Protein AF-A0A9P7ZC34-F1 (afdb_monomer_lite)

Secondary structure (DSSP, 8-state):
----PPPPPPPPP-----------------------PPPPPPPPPP-PPPPPTHHHHHHHHHHHHHT--GGGBSSTTTTTTS--B-S--TTS-S--HHHHHHHHHTTB-S---STTS--EEEGGGB-TTS-BEEE-SSSSTT-EEEHHHHHHHHH-GGGTTGGGTT-EEEETTS--S-EEETTEEEEE--GGGEEEE-HHHHHHHHT---SBGGG--SSSPP-EE-TT--EESBTT---TT-----SSTTS-GGGGTTTTTTSS----

Sequence (268 aa):
MPSLKRPALTLLDPNALNTTEPSTSTRPLKRQKIDHTPDPEPALPPTRPEPEPTNFIDSHFIAWVDALPESMVGPLGGDGTQLKMPMTSEDGRSLTWKKLAERLTGKIINLPRTDNDCWFIAAGLGDTSGYATVKIAAAGNRNKWTVHRIMYFLMHPEEIDEARGAKHCSHRCNRGRADTLKGIDVCCINPHHLRLCDGAENQDHKGCKRSQAAWCPHEPKCIFTNDEGFWLPCRNTTSRSTLCVCEMDCLGDRASEDAADVASGEEE

Organism: NCBI:txid2614577

InterPro domains:
  IPR044925 His-Me finger superfamily [SSF54060] (116-224)

pLDDT: mean 73.6, std 16.8, range [40.69, 94.88]

Structure (mmCIF, N/CA/C/O backbone):
data_AF-A0A9P7ZC34-F1
#
_entry.id   AF-A0A9P7ZC34-F1
#
loop_
_atom_site.group_PDB
_atom_site.id
_atom_site.type_symbol
_atom_site.label_atom_id
_atom_site.label_alt_id
_atom_site.label_comp_id
_atom_site.label_asym_id
_atom_site.label_entity_id
_atom_site.label_seq_id
_atom_site.pdbx_PDB_ins_code
_atom_site.Cartn_x
_atom_site.Cartn_y
_atom_site.Cartn_z
_atom_site.occupancy
_atom_site.B_iso_or_equiv
_atom_site.auth_seq_id
_atom_site.auth_comp_id
_atom_site.auth_asym_id
_atom_site.auth_atom_id
_atom_site.pdbx_PDB_model_num
ATOM 1 N N . MET A 1 1 ? 14.350 41.528 -40.805 1.00 42.06 1 MET A N 1
ATOM 2 C CA . MET A 1 1 ? 14.785 40.728 -39.639 1.00 42.06 1 MET A CA 1
ATOM 3 C C . MET A 1 1 ? 16.021 39.934 -40.043 1.00 42.06 1 MET A C 1
ATOM 5 O O . MET A 1 1 ? 16.004 39.383 -41.138 1.00 42.06 1 MET A O 1
ATOM 9 N N . PRO A 1 2 ? 17.117 39.987 -39.269 1.00 44.16 2 PRO A N 1
ATOM 10 C CA . PRO A 1 2 ? 18.437 39.560 -39.727 1.00 44.16 2 PRO A CA 1
ATOM 11 C C . PRO A 1 2 ? 18.633 38.038 -39.662 1.00 44.16 2 PRO A C 1
ATOM 13 O O . PRO A 1 2 ? 18.246 37.379 -38.702 1.00 44.16 2 PRO A O 1
ATOM 16 N N . SER A 1 3 ? 19.269 37.515 -40.711 1.00 41.00 3 SER A N 1
ATOM 17 C CA . SER A 1 3 ? 19.662 36.119 -40.906 1.00 41.00 3 SER A CA 1
ATOM 18 C C . SER A 1 3 ? 20.910 35.790 -40.080 1.00 41.00 3 SER A C 1
ATOM 20 O O . SER A 1 3 ? 21.988 36.322 -40.349 1.00 41.00 3 SER A O 1
ATOM 22 N N . LEU A 1 4 ? 20.785 34.892 -39.102 1.00 48.97 4 LEU A N 1
ATOM 23 C CA . LEU A 1 4 ? 21.910 34.388 -38.311 1.00 48.97 4 LEU A CA 1
ATOM 24 C C . LEU A 1 4 ? 22.639 33.269 -39.073 1.00 48.97 4 LEU A C 1
ATOM 26 O O . LEU A 1 4 ? 22.084 32.202 -39.329 1.00 48.97 4 LEU A O 1
ATOM 30 N N . LYS A 1 5 ? 23.898 33.533 -39.443 1.00 46.25 5 LYS A N 1
ATOM 31 C CA . LYS A 1 5 ? 24.843 32.554 -40.002 1.00 46.25 5 LYS A CA 1
ATOM 32 C C . LYS A 1 5 ? 25.345 31.620 -38.891 1.00 46.25 5 LYS A C 1
ATOM 34 O O . LYS A 1 5 ? 25.798 32.096 -37.854 1.00 46.25 5 LYS A O 1
ATOM 39 N N . ARG A 1 6 ? 25.301 30.303 -39.127 1.00 50.00 6 ARG A N 1
ATOM 40 C CA . ARG A 1 6 ? 25.963 29.282 -38.291 1.00 50.00 6 ARG A CA 1
ATOM 41 C C . ARG A 1 6 ? 27.486 29.304 -38.519 1.00 50.00 6 ARG A C 1
ATOM 43 O O . ARG A 1 6 ? 27.894 29.441 -39.673 1.00 50.00 6 ARG A O 1
ATOM 50 N N . PRO A 1 7 ? 28.321 29.132 -37.479 1.00 53.38 7 PRO A N 1
ATOM 51 C CA . PRO A 1 7 ? 29.755 28.930 -37.649 1.00 53.38 7 PRO A CA 1
ATOM 52 C C . PRO A 1 7 ? 30.087 27.470 -38.000 1.00 53.38 7 PRO A C 1
ATOM 54 O O . PRO A 1 7 ? 29.420 26.535 -37.553 1.00 53.38 7 PRO A O 1
ATOM 57 N N . ALA A 1 8 ? 31.116 27.308 -38.831 1.00 43.44 8 ALA A N 1
ATOM 58 C CA . ALA A 1 8 ? 31.657 26.039 -39.303 1.00 43.44 8 ALA A CA 1
ATOM 59 C C . ALA A 1 8 ? 32.480 25.336 -38.209 1.00 43.44 8 ALA A C 1
ATOM 61 O O . ALA A 1 8 ? 33.287 25.973 -37.535 1.00 43.44 8 ALA A O 1
ATOM 62 N N . LEU A 1 9 ? 32.284 24.023 -38.063 1.00 47.41 9 LEU A N 1
ATOM 63 C CA . LEU A 1 9 ? 33.116 23.145 -37.241 1.00 47.41 9 LEU A CA 1
ATOM 64 C C . LEU A 1 9 ? 34.329 22.680 -38.055 1.00 47.41 9 LEU A C 1
ATOM 66 O O . LEU A 1 9 ? 34.186 22.127 -39.144 1.00 47.41 9 LEU A O 1
ATOM 70 N N . THR A 1 10 ? 35.517 22.924 -37.513 1.00 46.88 10 THR A N 1
ATOM 71 C CA . THR A 1 10 ? 36.814 22.477 -38.022 1.00 46.88 10 THR A CA 1
ATOM 72 C C . THR A 1 10 ? 37.019 20.986 -37.736 1.00 46.88 10 THR A C 1
ATOM 74 O O . THR A 1 10 ? 36.912 20.542 -36.595 1.00 46.88 10 THR A O 1
ATOM 77 N N . LEU A 1 11 ? 37.325 20.228 -38.791 1.00 40.69 11 LEU A N 1
ATOM 78 C CA . LEU A 1 11 ? 37.805 18.844 -38.753 1.00 40.69 11 LEU A CA 1
ATOM 79 C C . LEU A 1 11 ? 39.190 18.780 -38.091 1.00 40.69 11 LEU A C 1
ATOM 81 O O . LEU A 1 11 ? 40.088 19.526 -38.480 1.00 40.69 11 LEU A O 1
ATOM 85 N N . LEU A 1 12 ? 39.359 17.883 -37.117 1.00 47.81 12 LEU A N 1
ATOM 86 C CA . LEU A 1 12 ? 40.667 17.499 -36.583 1.00 47.81 12 LEU A CA 1
ATOM 87 C C . LEU A 1 12 ? 41.244 16.333 -37.397 1.00 47.81 12 LEU A C 1
ATOM 89 O O . LEU A 1 12 ? 40.538 15.395 -37.762 1.00 47.81 12 LEU A O 1
ATOM 93 N N . ASP A 1 13 ? 42.534 16.462 -37.682 1.00 48.84 13 ASP A N 1
ATOM 94 C CA . ASP A 1 13 ? 43.366 15.669 -38.588 1.00 48.84 13 ASP A CA 1
ATOM 95 C C . ASP A 1 13 ? 43.827 14.343 -37.930 1.00 48.84 13 ASP A C 1
ATOM 97 O O . ASP A 1 13 ? 44.353 14.385 -36.814 1.00 48.84 13 ASP A O 1
ATOM 101 N N . PRO A 1 14 ? 43.652 13.163 -38.561 1.00 49.31 14 PRO A N 1
ATOM 102 C CA . PRO A 1 14 ? 44.006 11.866 -37.977 1.00 49.31 14 PRO A CA 1
ATOM 103 C C . PRO A 1 14 ? 45.406 11.349 -38.368 1.00 49.31 14 PRO A C 1
ATOM 105 O O . PRO A 1 14 ? 45.610 10.138 -38.429 1.00 49.31 14 PRO A O 1
ATOM 108 N N . ASN A 1 15 ? 46.389 12.219 -38.618 1.00 52.50 15 ASN A N 1
ATOM 109 C CA . ASN A 1 15 ? 47.757 11.798 -38.947 1.00 52.50 15 ASN A CA 1
ATOM 110 C C . ASN A 1 15 ? 48.807 12.374 -37.988 1.00 52.50 15 ASN A C 1
ATOM 112 O O . ASN A 1 15 ? 49.394 13.425 -38.228 1.00 52.50 15 ASN A O 1
ATOM 116 N N . ALA A 1 16 ? 49.118 11.613 -36.937 1.00 47.09 16 ALA A N 1
ATOM 117 C CA . ALA A 1 16 ? 50.372 11.741 -36.198 1.00 47.09 16 ALA A CA 1
ATOM 118 C C . ALA A 1 16 ? 50.992 10.349 -35.995 1.00 47.09 16 ALA A C 1
ATOM 120 O O . ALA A 1 16 ? 50.903 9.742 -34.931 1.00 47.09 16 ALA A O 1
ATOM 121 N N . LEU A 1 17 ? 51.598 9.835 -37.068 1.00 50.59 17 LEU A N 1
ATOM 122 C CA . LEU A 1 17 ? 52.601 8.772 -37.027 1.00 50.59 17 LEU A CA 1
ATOM 123 C C . LEU A 1 17 ? 53.958 9.375 -36.640 1.00 50.59 17 LEU A C 1
ATOM 125 O O . LEU A 1 17 ? 54.365 10.368 -37.237 1.00 50.59 17 LEU A O 1
ATOM 129 N N . ASN A 1 18 ? 54.675 8.738 -35.711 1.00 45.12 18 ASN A N 1
ATOM 130 C CA . ASN A 1 18 ? 56.145 8.696 -35.680 1.00 45.12 18 ASN A CA 1
ATOM 131 C C . ASN A 1 18 ? 56.593 7.602 -34.691 1.00 45.12 18 ASN A C 1
ATOM 133 O O . ASN A 1 18 ? 56.241 7.633 -33.517 1.00 45.12 18 ASN A O 1
ATOM 137 N N . THR A 1 19 ? 57.083 6.468 -35.199 1.00 42.59 19 THR A N 1
ATOM 138 C CA . THR A 1 19 ? 58.498 6.086 -35.436 1.00 42.59 19 THR A CA 1
ATOM 139 C C . THR A 1 19 ? 59.101 5.271 -34.292 1.00 42.59 19 THR A C 1
ATOM 141 O O . THR A 1 19 ? 59.313 5.745 -33.182 1.00 42.59 19 THR A O 1
ATOM 144 N N . THR A 1 20 ? 59.376 4.017 -34.638 1.00 47.97 20 THR A N 1
ATOM 145 C CA . THR A 1 20 ? 60.167 2.981 -33.965 1.00 47.97 20 THR A CA 1
ATOM 146 C C . THR A 1 20 ? 61.632 3.356 -33.753 1.00 47.97 20 THR A C 1
ATOM 148 O O . THR A 1 20 ? 62.248 3.850 -34.689 1.00 47.97 20 THR A O 1
ATOM 151 N N . GLU A 1 21 ? 62.221 2.904 -32.639 1.00 53.88 21 GLU A N 1
ATOM 152 C CA . GLU A 1 21 ? 63.582 2.338 -32.612 1.00 53.88 21 GLU A CA 1
ATOM 153 C C . GLU A 1 21 ? 63.668 1.165 -31.609 1.00 53.88 21 GLU A C 1
ATOM 155 O O . GLU A 1 21 ? 63.070 1.243 -30.532 1.00 53.88 21 GLU A O 1
ATOM 160 N N . PRO A 1 22 ? 64.397 0.073 -31.922 1.00 56.59 22 PRO A N 1
ATOM 161 C CA . PRO A 1 22 ? 64.653 -1.021 -30.994 1.00 56.59 22 PRO A CA 1
ATOM 162 C C . PRO A 1 22 ? 66.033 -0.866 -30.338 1.00 56.59 22 PRO A C 1
ATOM 164 O O . PRO A 1 22 ? 67.041 -0.705 -31.021 1.00 56.59 22 PRO A O 1
ATOM 167 N N . SER A 1 23 ? 66.110 -0.991 -29.011 1.00 50.53 23 SER A N 1
ATOM 168 C CA . SER A 1 23 ? 67.392 -1.084 -28.302 1.00 50.53 23 SER A CA 1
ATOM 169 C C . SER A 1 23 ? 67.476 -2.392 -27.522 1.00 50.53 23 SER A C 1
ATOM 171 O O . SER A 1 23 ? 66.777 -2.619 -26.535 1.00 50.53 23 SER A O 1
ATOM 173 N N . THR A 1 24 ? 68.329 -3.285 -28.015 1.00 52.38 24 THR A N 1
ATOM 174 C CA . THR A 1 24 ? 68.729 -4.543 -27.387 1.00 52.38 24 THR A CA 1
ATOM 175 C C . THR A 1 24 ? 69.770 -4.288 -26.300 1.00 52.38 24 THR A C 1
ATOM 177 O O . THR A 1 24 ? 70.883 -3.860 -26.599 1.00 52.38 24 THR A O 1
ATOM 180 N N . SER A 1 25 ? 69.456 -4.628 -25.048 1.00 54.75 25 SER A N 1
ATOM 181 C CA . SER A 1 25 ? 70.464 -4.824 -24.000 1.00 54.75 25 SER A CA 1
ATOM 182 C C . SER A 1 25 ? 69.975 -5.848 -22.977 1.00 54.75 25 SER A C 1
ATOM 184 O O . SER A 1 25 ? 69.289 -5.534 -22.007 1.00 54.75 25 SER A O 1
ATOM 186 N N . THR A 1 26 ? 70.310 -7.115 -23.210 1.00 51.84 26 THR A N 1
ATOM 187 C CA . THR A 1 26 ? 70.119 -8.201 -22.246 1.00 51.84 26 THR A CA 1
ATOM 188 C C . THR A 1 26 ? 71.332 -8.284 -21.326 1.00 51.84 26 THR A C 1
ATOM 190 O O . THR A 1 26 ? 72.366 -8.846 -21.691 1.00 51.84 26 THR A O 1
ATOM 193 N N . ARG A 1 27 ? 71.198 -7.750 -20.109 1.00 56.34 27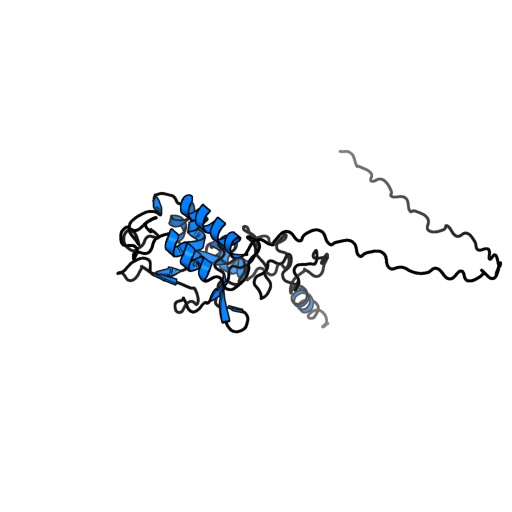 ARG A N 1
ATOM 194 C CA . ARG A 1 27 ? 72.116 -8.000 -18.988 1.00 56.34 27 ARG A CA 1
ATOM 195 C C . ARG A 1 27 ? 71.458 -9.019 -18.046 1.00 56.34 27 ARG A C 1
ATOM 197 O O . ARG A 1 27 ? 70.322 -8.785 -17.637 1.00 56.34 27 ARG A O 1
ATOM 204 N N . PRO A 1 28 ? 72.114 -10.131 -17.670 1.00 55.00 28 PRO A N 1
ATOM 205 C CA . PRO A 1 28 ? 71.513 -11.089 -16.752 1.00 55.00 28 PRO A CA 1
ATOM 206 C C . PRO A 1 28 ? 71.518 -10.513 -15.330 1.00 55.00 28 PRO A C 1
ATOM 208 O O . PRO A 1 28 ? 72.569 -10.343 -14.709 1.00 55.00 28 PRO A O 1
ATOM 211 N N . LEU A 1 29 ? 70.328 -10.187 -14.818 1.00 51.78 29 LEU A N 1
ATOM 212 C CA . LEU A 1 29 ? 70.117 -9.791 -13.428 1.00 51.78 29 LEU A CA 1
ATOM 213 C C . LEU A 1 29 ? 70.314 -11.011 -12.519 1.00 51.78 29 LEU A C 1
ATOM 215 O O . LEU A 1 29 ? 69.614 -12.018 -12.629 1.00 51.78 29 LEU A O 1
ATOM 219 N N . LYS A 1 30 ? 71.284 -10.909 -11.603 1.00 56.75 30 LYS A N 1
ATOM 220 C CA . LYS A 1 30 ? 71.455 -11.838 -10.481 1.00 56.75 30 LYS A CA 1
ATOM 221 C C . LYS A 1 30 ? 70.144 -11.908 -9.697 1.00 56.75 30 LYS A C 1
ATOM 223 O O . LYS A 1 30 ? 69.686 -10.907 -9.156 1.00 56.75 30 LYS A O 1
ATOM 228 N N . ARG A 1 31 ? 69.575 -13.109 -9.621 1.00 52.34 31 ARG A N 1
ATOM 229 C CA . ARG A 1 31 ? 68.370 -13.435 -8.856 1.00 52.34 31 ARG A CA 1
ATOM 230 C C . ARG A 1 31 ? 68.668 -13.257 -7.360 1.00 52.34 31 ARG A C 1
ATOM 232 O O . ARG A 1 31 ? 69.233 -14.151 -6.734 1.00 52.34 31 ARG A O 1
ATOM 239 N N . GLN A 1 32 ? 68.346 -12.094 -6.796 1.00 57.56 32 GLN A N 1
ATOM 240 C CA . GLN A 1 32 ? 68.255 -11.934 -5.345 1.00 57.56 32 GLN A CA 1
ATOM 241 C C . GLN A 1 32 ? 67.025 -12.714 -4.870 1.00 57.56 32 GLN A C 1
ATOM 243 O O . GLN A 1 32 ? 65.918 -12.490 -5.356 1.00 57.56 32 GLN A O 1
ATOM 248 N N . LYS A 1 33 ? 67.228 -13.668 -3.955 1.00 58.50 33 LYS A N 1
ATOM 249 C CA . LYS A 1 33 ? 66.135 -14.251 -3.172 1.00 58.50 33 LYS A CA 1
ATOM 250 C C . LYS A 1 33 ? 65.610 -13.145 -2.261 1.00 58.50 33 LYS A C 1
ATOM 252 O O . LYS A 1 33 ? 66.294 -12.761 -1.319 1.00 58.50 33 LYS A O 1
ATOM 257 N N . ILE A 1 34 ? 64.445 -12.611 -2.598 1.00 54.41 34 ILE A N 1
ATOM 258 C CA . ILE A 1 34 ? 63.653 -11.783 -1.697 1.00 54.41 34 ILE A CA 1
ATOM 259 C C . ILE A 1 34 ? 62.835 -12.775 -0.873 1.00 54.41 34 ILE A C 1
ATOM 261 O O . ILE A 1 34 ? 62.022 -13.511 -1.435 1.00 54.41 34 ILE A O 1
ATOM 265 N N . ASP A 1 35 ? 63.100 -12.848 0.429 1.00 62.59 35 ASP A N 1
ATOM 266 C CA . ASP A 1 35 ? 62.200 -13.519 1.363 1.00 62.59 35 ASP A CA 1
ATOM 267 C C . ASP A 1 35 ? 60.904 -12.702 1.413 1.00 62.59 35 ASP A C 1
ATOM 269 O O . ASP A 1 35 ? 60.862 -11.596 1.951 1.00 62.59 35 ASP A O 1
ATOM 273 N N . HIS A 1 36 ? 59.854 -13.224 0.777 1.00 56.84 36 HIS A N 1
ATOM 274 C CA . HIS A 1 36 ? 58.501 -12.700 0.910 1.00 56.84 36 HIS A CA 1
ATOM 275 C C . HIS A 1 36 ? 57.932 -13.152 2.251 1.00 56.84 36 HIS A C 1
ATOM 277 O O . HIS A 1 36 ? 57.269 -14.184 2.347 1.00 56.84 36 HIS A O 1
ATOM 283 N N . THR A 1 37 ? 58.181 -12.367 3.292 1.00 66.81 37 THR A N 1
ATOM 284 C CA . THR A 1 37 ? 57.296 -12.360 4.455 1.00 66.81 37 THR A CA 1
ATOM 285 C C . THR A 1 37 ? 55.976 -11.731 3.993 1.00 66.81 37 THR A C 1
ATOM 287 O O . THR A 1 37 ? 56.014 -10.599 3.508 1.00 66.81 37 THR A O 1
ATOM 290 N N . PRO A 1 38 ? 54.829 -12.434 4.046 1.00 69.44 38 PRO A N 1
ATOM 291 C CA . PRO A 1 38 ? 53.549 -11.825 3.705 1.00 69.44 38 PRO A CA 1
ATOM 292 C C . PRO A 1 38 ? 53.275 -10.678 4.677 1.00 69.44 38 PRO A C 1
ATOM 294 O O . PRO A 1 38 ? 53.363 -10.863 5.894 1.00 69.44 38 PRO A O 1
ATOM 297 N N . ASP A 1 39 ? 52.985 -9.496 4.132 1.00 66.94 39 ASP A N 1
ATOM 298 C CA . ASP A 1 39 ? 52.527 -8.363 4.931 1.00 66.94 39 ASP A CA 1
ATOM 299 C C . ASP A 1 39 ? 51.281 -8.781 5.728 1.00 66.94 39 ASP A C 1
ATOM 301 O O . ASP A 1 39 ? 50.431 -9.508 5.196 1.00 66.94 39 ASP A O 1
ATOM 305 N N . PRO A 1 40 ? 51.155 -8.357 6.999 1.00 71.75 40 PRO A N 1
ATOM 306 C CA . PRO A 1 40 ? 49.955 -8.618 7.773 1.00 71.75 40 PRO A CA 1
ATOM 307 C C . PRO A 1 40 ? 48.753 -8.023 7.039 1.00 71.75 40 PRO A C 1
ATOM 309 O O . PRO A 1 40 ? 48.733 -6.839 6.699 1.00 71.75 40 PRO A O 1
ATOM 312 N N . GLU A 1 41 ? 47.769 -8.881 6.780 1.00 70.88 41 GLU A N 1
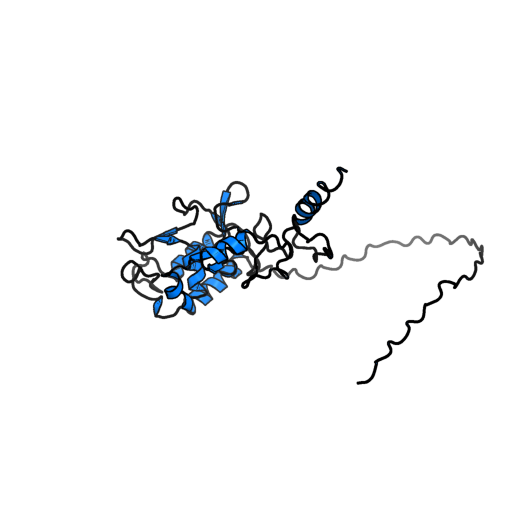ATOM 313 C CA . GLU A 1 41 ? 46.532 -8.537 6.090 1.00 70.88 41 GLU A CA 1
ATOM 314 C C . GLU A 1 41 ? 45.904 -7.302 6.767 1.00 70.88 41 GLU A C 1
ATOM 316 O O . GLU A 1 41 ? 45.739 -7.301 7.995 1.00 70.88 41 GLU A O 1
ATOM 321 N N . PRO A 1 42 ? 45.608 -6.216 6.025 1.00 68.75 42 PRO A N 1
ATOM 322 C CA . PRO A 1 42 ? 45.047 -5.016 6.623 1.00 68.75 42 PRO A CA 1
ATOM 323 C C . PRO A 1 42 ? 43.714 -5.376 7.274 1.00 68.75 42 PRO A C 1
ATOM 325 O O . PRO A 1 42 ? 42.808 -5.883 6.612 1.00 68.75 42 PRO A O 1
ATOM 328 N N . ALA A 1 43 ? 43.609 -5.127 8.582 1.00 67.44 43 ALA A N 1
ATOM 329 C CA . ALA A 1 43 ? 42.391 -5.380 9.332 1.00 67.44 43 ALA A CA 1
ATOM 330 C C . ALA A 1 43 ? 41.222 -4.676 8.633 1.00 67.44 43 ALA A C 1
ATOM 332 O O . ALA A 1 43 ? 41.231 -3.451 8.477 1.00 67.44 43 ALA A O 1
ATOM 333 N N . LEU A 1 44 ? 40.238 -5.462 8.188 1.00 61.69 44 LEU A N 1
ATOM 334 C CA . LEU A 1 44 ? 39.021 -4.921 7.601 1.00 61.69 44 LEU A CA 1
ATOM 335 C C . LEU A 1 44 ? 38.410 -3.930 8.604 1.00 61.69 44 LEU A C 1
ATOM 337 O O . LEU A 1 44 ? 38.330 -4.251 9.797 1.00 61.69 44 LEU A O 1
ATOM 341 N N . PRO A 1 45 ? 38.007 -2.725 8.162 1.00 64.56 45 PRO A N 1
ATOM 342 C CA . PRO A 1 45 ? 37.338 -1.787 9.045 1.00 64.56 45 PRO A CA 1
ATOM 343 C C . PRO A 1 45 ? 36.112 -2.479 9.653 1.00 64.56 45 PRO A C 1
ATOM 345 O O . PRO A 1 45 ? 35.450 -3.252 8.954 1.00 64.56 45 PRO A O 1
ATOM 348 N N . PRO A 1 46 ? 35.805 -2.233 10.938 1.00 57.50 46 PRO A N 1
ATOM 349 C CA . PRO A 1 46 ? 34.687 -2.882 11.602 1.00 57.50 46 PRO A CA 1
ATOM 350 C C . PRO A 1 46 ? 33.414 -2.645 10.790 1.00 57.50 46 PRO A C 1
ATOM 352 O O . PRO A 1 46 ? 32.992 -1.503 10.592 1.00 57.50 46 PRO A O 1
ATOM 355 N N . THR A 1 47 ? 32.824 -3.732 10.293 1.00 60.19 47 THR A N 1
ATOM 356 C CA . THR A 1 47 ? 31.559 -3.700 9.569 1.00 60.19 47 THR A CA 1
ATOM 357 C C . THR A 1 47 ? 30.522 -3.107 10.512 1.00 60.19 47 THR A C 1
ATOM 359 O O . THR A 1 47 ? 30.207 -3.696 11.548 1.00 60.19 47 THR A O 1
ATOM 362 N N . ARG A 1 48 ? 30.030 -1.902 10.201 1.00 57.31 48 ARG A N 1
ATOM 363 C CA . ARG A 1 48 ? 28.927 -1.295 10.950 1.00 57.31 48 ARG A CA 1
ATOM 364 C C . ARG A 1 48 ? 27.774 -2.307 10.919 1.00 57.31 48 ARG A C 1
ATOM 366 O O . ARG A 1 48 ? 27.453 -2.755 9.818 1.00 57.31 48 ARG A O 1
ATOM 373 N N . PRO A 1 49 ? 27.195 -2.705 12.067 1.00 56.47 49 PRO A N 1
ATOM 374 C CA . PRO A 1 49 ? 26.092 -3.654 12.059 1.00 56.47 49 PRO A CA 1
ATOM 375 C C . PRO A 1 49 ? 24.994 -3.087 11.159 1.00 56.47 49 PRO A C 1
ATOM 377 O O . PRO A 1 49 ? 24.565 -1.945 11.356 1.00 56.47 49 PRO A O 1
ATOM 380 N N . GLU A 1 50 ? 24.620 -3.838 10.119 1.00 53.06 50 GLU A N 1
ATOM 381 C CA . GLU A 1 50 ? 23.465 -3.479 9.303 1.00 53.06 50 GLU A CA 1
ATOM 382 C C . GLU A 1 50 ? 22.258 -3.382 10.248 1.00 53.06 50 GLU A C 1
ATOM 384 O O . GLU A 1 50 ? 22.098 -4.250 11.112 1.00 53.06 50 GLU A O 1
ATOM 389 N N . PRO A 1 51 ? 21.447 -2.313 10.169 1.00 52.03 51 PRO A N 1
ATOM 390 C CA . PRO A 1 51 ? 20.266 -2.206 11.009 1.00 52.03 51 PRO A CA 1
ATOM 391 C C . PRO A 1 51 ? 19.377 -3.431 10.772 1.00 52.03 51 PRO A C 1
ATOM 393 O O . PRO A 1 51 ? 19.057 -3.745 9.626 1.00 52.03 51 PRO A O 1
ATOM 396 N N . GLU A 1 52 ? 18.994 -4.113 11.856 1.00 56.81 52 GLU A N 1
ATOM 397 C CA . GLU A 1 52 ? 18.000 -5.191 11.830 1.00 56.81 52 GLU A CA 1
ATOM 398 C C . GLU A 1 52 ? 16.777 -4.713 11.010 1.00 56.81 52 GLU A C 1
ATOM 400 O O . GLU A 1 52 ? 16.180 -3.689 11.367 1.00 56.81 52 GLU A O 1
ATOM 405 N N . PRO A 1 53 ? 16.417 -5.385 9.897 1.00 55.53 53 PRO A N 1
ATOM 406 C CA . PRO A 1 53 ? 15.448 -4.880 8.914 1.00 55.53 53 PRO A CA 1
ATOM 407 C C . PRO A 1 53 ? 14.054 -4.571 9.477 1.00 55.53 53 PRO A C 1
ATOM 409 O O . PRO A 1 53 ? 13.316 -3.770 8.906 1.00 55.53 53 PRO A O 1
ATOM 412 N N . THR A 1 54 ? 13.691 -5.175 10.608 1.00 58.47 54 THR A N 1
ATOM 413 C CA . THR A 1 54 ? 12.429 -4.931 11.318 1.00 58.47 54 THR A CA 1
ATOM 414 C C . THR A 1 54 ? 12.304 -3.495 11.828 1.00 58.47 54 THR A C 1
ATOM 416 O O . THR A 1 54 ? 11.229 -2.908 11.718 1.00 58.47 54 THR A O 1
ATOM 419 N N . ASN A 1 55 ? 13.405 -2.860 12.249 1.00 67.81 55 ASN A N 1
ATOM 420 C CA . ASN A 1 55 ? 13.370 -1.479 12.745 1.00 67.81 55 ASN A CA 1
ATOM 421 C C . ASN A 1 55 ? 12.974 -0.460 11.668 1.00 67.81 55 ASN A C 1
ATOM 423 O O . ASN A 1 55 ? 12.426 0.591 11.999 1.00 67.81 55 ASN A O 1
ATOM 427 N N . PHE A 1 56 ? 13.255 -0.743 10.391 1.00 81.38 56 PHE A N 1
ATOM 428 C CA . PHE A 1 56 ? 12.956 0.195 9.312 1.00 81.38 56 PHE A CA 1
ATOM 429 C C . PHE A 1 56 ? 11.443 0.404 9.200 1.00 81.38 56 PHE A C 1
ATOM 431 O O . PHE A 1 56 ? 10.951 1.508 9.413 1.00 81.38 56 PHE A O 1
ATOM 438 N N . ILE A 1 57 ? 10.695 -0.673 8.966 1.00 84.50 57 ILE A N 1
ATOM 439 C CA . ILE A 1 57 ? 9.248 -0.605 8.736 1.00 84.50 57 ILE A CA 1
ATOM 440 C C . ILE A 1 57 ? 8.503 -0.165 10.000 1.00 84.50 57 ILE A C 1
ATOM 442 O O . ILE A 1 57 ? 7.594 0.663 9.918 1.00 84.50 57 ILE A O 1
ATOM 446 N N . ASP A 1 58 ? 8.910 -0.673 11.168 1.00 84.38 58 ASP A N 1
ATOM 447 C CA . ASP A 1 58 ? 8.291 -0.312 12.445 1.00 84.38 58 ASP A CA 1
ATOM 448 C C . ASP A 1 58 ? 8.364 1.204 12.692 1.00 84.38 58 ASP A C 1
ATOM 450 O O . ASP A 1 58 ? 7.383 1.805 13.134 1.00 84.38 58 ASP A O 1
ATOM 454 N N . SER A 1 59 ? 9.483 1.849 12.334 1.00 83.31 59 SER A N 1
ATOM 455 C CA . SER A 1 59 ? 9.653 3.296 12.508 1.00 83.31 59 SER A CA 1
ATOM 456 C C . SER A 1 59 ? 8.689 4.125 11.649 1.00 83.31 59 SER A C 1
ATOM 458 O O . SER A 1 59 ? 8.100 5.081 12.156 1.00 83.31 59 SER A O 1
ATOM 460 N N . HIS A 1 60 ? 8.449 3.722 10.395 1.00 87.69 60 HIS A N 1
ATOM 461 C CA . HIS A 1 60 ? 7.462 4.367 9.522 1.00 87.69 60 HIS A CA 1
ATOM 462 C C . HIS A 1 60 ? 6.048 4.218 10.080 1.00 87.69 60 HIS A C 1
ATOM 464 O O . HIS A 1 60 ? 5.315 5.200 10.189 1.00 87.69 60 HIS A O 1
ATOM 470 N N . PHE A 1 61 ? 5.671 3.001 10.479 1.00 87.00 61 PHE A N 1
ATOM 471 C CA . PHE A 1 61 ? 4.338 2.746 11.017 1.00 87.00 61 PHE A CA 1
ATOM 472 C C . PHE A 1 61 ? 4.059 3.540 12.287 1.00 87.00 61 PHE A C 1
ATOM 474 O O . PHE A 1 61 ? 2.979 4.113 12.411 1.00 87.00 61 PHE A O 1
ATOM 481 N N . ILE A 1 62 ? 5.011 3.568 13.223 1.00 86.12 62 ILE A N 1
ATOM 482 C CA . ILE A 1 62 ? 4.865 4.329 14.467 1.00 86.12 62 ILE A CA 1
ATOM 483 C C . ILE A 1 62 ? 4.702 5.814 14.144 1.00 86.12 62 ILE A C 1
ATOM 485 O O . ILE A 1 62 ? 3.756 6.428 14.627 1.00 86.12 62 ILE A O 1
ATOM 489 N N . ALA A 1 63 ? 5.546 6.366 13.266 1.00 89.62 63 ALA A N 1
ATOM 490 C CA . ALA A 1 63 ? 5.458 7.768 12.871 1.00 89.62 63 ALA A CA 1
ATOM 491 C C . ALA A 1 63 ? 4.101 8.118 12.236 1.00 89.62 63 ALA A C 1
ATOM 493 O O . ALA A 1 63 ? 3.522 9.151 12.566 1.00 89.62 63 ALA A O 1
ATOM 494 N N . TRP A 1 64 ? 3.564 7.258 11.366 1.00 92.19 64 TRP A N 1
ATOM 495 C CA . TRP A 1 64 ? 2.239 7.467 10.775 1.00 92.19 64 TRP A CA 1
ATOM 496 C C . TRP A 1 64 ? 1.120 7.380 11.805 1.00 92.19 64 TRP A C 1
ATOM 498 O O . TRP A 1 64 ? 0.236 8.228 11.806 1.00 92.19 64 TRP A O 1
ATOM 508 N N . VAL A 1 65 ? 1.166 6.389 12.700 1.00 90.50 65 VAL A N 1
ATOM 509 C CA . VAL A 1 65 ? 0.170 6.226 13.768 1.00 90.50 65 VAL A CA 1
ATOM 510 C C . VAL A 1 65 ? 0.172 7.429 14.711 1.00 90.50 65 VAL A C 1
ATOM 512 O O . VAL A 1 65 ? -0.900 7.932 15.042 1.00 90.50 65 VAL A O 1
ATOM 515 N N . ASP A 1 66 ? 1.346 7.922 15.100 1.00 89.12 66 ASP A N 1
ATOM 516 C CA . ASP A 1 66 ? 1.484 9.089 15.977 1.00 89.12 66 ASP A CA 1
ATOM 517 C C . ASP A 1 66 ? 1.030 10.394 15.298 1.00 89.12 66 ASP A C 1
ATOM 519 O O . ASP A 1 66 ? 0.590 11.322 15.977 1.00 89.12 66 ASP A O 1
ATOM 523 N N . ALA A 1 67 ? 1.096 10.461 13.964 1.00 91.31 67 ALA A N 1
ATOM 524 C CA . ALA A 1 67 ? 0.662 11.604 13.161 1.00 91.31 67 ALA A CA 1
ATOM 525 C C . ALA A 1 67 ? -0.810 11.532 12.703 1.00 91.31 67 ALA A C 1
ATOM 527 O O . ALA A 1 67 ? -1.257 12.405 11.954 1.00 91.31 67 ALA A O 1
ATOM 528 N N . LEU A 1 68 ? -1.574 10.514 13.118 1.00 92.62 68 LEU A N 1
ATOM 529 C CA . LEU A 1 68 ? -2.962 10.352 12.683 1.00 92.62 68 LEU A CA 1
ATOM 530 C C . LEU A 1 68 ? -3.854 11.516 13.144 1.00 92.62 68 LEU A C 1
ATOM 532 O O . LEU A 1 68 ? -3.825 11.893 14.318 1.00 92.62 68 LEU A O 1
ATOM 536 N N . PRO A 1 69 ? -4.726 12.046 12.266 1.00 92.25 69 PRO A N 1
ATOM 537 C CA . PRO A 1 69 ? -5.688 13.057 12.670 1.00 92.25 69 PRO A CA 1
ATOM 538 C C . PRO A 1 69 ? -6.768 12.462 13.577 1.00 92.25 69 PRO A C 1
ATOM 540 O O . PRO A 1 69 ? -7.128 11.284 13.480 1.00 92.25 69 PRO A O 1
ATOM 543 N N . GLU A 1 70 ? -7.383 13.319 14.395 1.00 90.56 70 GLU A N 1
ATOM 544 C CA . GLU A 1 70 ? -8.487 12.938 15.287 1.00 90.56 70 GLU A CA 1
ATOM 545 C C . GLU A 1 70 ? -9.658 12.276 14.538 1.00 90.56 70 GLU A C 1
ATOM 547 O O . GLU A 1 70 ? -10.357 11.431 15.091 1.00 90.56 70 GLU A O 1
ATOM 552 N N . SER A 1 71 ? -9.849 12.587 13.251 1.00 88.50 71 SER A N 1
ATOM 553 C CA . SER A 1 71 ? -10.886 11.982 12.406 1.00 88.50 71 SER A CA 1
ATOM 554 C C . SER A 1 71 ? -10.719 10.471 12.193 1.00 88.50 71 SER A C 1
ATOM 556 O O . SER A 1 71 ? -11.706 9.804 11.878 1.00 88.50 71 SER A O 1
ATOM 558 N N . MET A 1 72 ? -9.521 9.909 12.389 1.00 89.94 72 MET A N 1
ATOM 559 C CA . MET A 1 72 ? -9.238 8.467 12.293 1.00 89.94 72 MET A CA 1
ATOM 560 C C . MET A 1 72 ? -9.118 7.784 13.663 1.00 89.94 72 MET A C 1
ATOM 562 O O . MET A 1 72 ? -9.001 6.554 13.746 1.00 89.94 72 MET A O 1
ATOM 566 N N . VAL A 1 73 ? -9.201 8.563 14.744 1.00 90.00 73 VAL A N 1
ATOM 567 C CA . VAL A 1 73 ? -9.160 8.073 16.121 1.00 90.00 73 VAL A CA 1
ATOM 568 C C . VAL A 1 73 ? -10.575 8.025 16.690 1.00 90.00 73 VAL A C 1
ATOM 570 O O . VAL A 1 73 ? -11.340 8.983 16.629 1.00 90.00 73 VAL A O 1
ATOM 573 N N . GLY A 1 74 ? -10.963 6.880 17.245 1.00 87.31 74 GLY A N 1
ATOM 574 C CA . GLY A 1 74 ? -12.279 6.735 17.861 1.00 87.31 74 GLY A CA 1
ATOM 575 C C . GLY A 1 74 ? -12.685 5.283 18.078 1.00 87.31 74 GLY A C 1
ATOM 576 O O . GLY A 1 74 ? -11.847 4.388 17.974 1.00 87.31 74 GLY A O 1
ATOM 577 N N . PRO A 1 75 ? -13.970 5.022 18.372 1.00 84.44 75 PRO A N 1
ATOM 578 C CA . PRO A 1 75 ? -14.480 3.666 18.507 1.00 84.44 75 PRO A CA 1
ATOM 579 C C . PRO A 1 75 ? -14.161 2.821 17.272 1.00 84.44 75 PRO A C 1
ATOM 581 O O . PRO A 1 75 ? -14.210 3.306 16.140 1.00 84.44 75 PRO A O 1
ATOM 584 N N . LEU A 1 76 ? -13.848 1.550 17.508 1.00 83.06 76 LEU A N 1
ATOM 585 C CA . LEU A 1 76 ? -13.484 0.580 16.482 1.00 83.06 76 LEU A CA 1
ATOM 586 C C . LEU A 1 76 ? -14.592 0.474 15.407 1.00 83.06 76 LEU A C 1
ATOM 588 O O . LEU A 1 76 ? -15.692 -0.000 15.687 1.00 83.06 76 LEU A O 1
ATOM 592 N N . GLY A 1 77 ? -14.296 0.948 14.192 1.00 77.12 77 GLY A N 1
ATOM 593 C CA . GLY A 1 77 ? -15.213 1.005 13.046 1.00 77.12 77 GLY A CA 1
ATOM 594 C C . GLY A 1 77 ? -16.076 2.271 12.950 1.00 77.12 77 GLY A C 1
ATOM 595 O O . GLY A 1 77 ? -16.845 2.409 11.997 1.00 77.12 77 GLY A O 1
ATOM 596 N N . GLY A 1 78 ? -15.970 3.201 13.904 1.00 82.38 78 GLY A N 1
ATOM 597 C CA . GLY A 1 78 ? -16.801 4.405 13.976 1.00 82.38 78 GLY A CA 1
ATOM 598 C C . GLY A 1 78 ? -18.293 4.064 14.028 1.00 82.38 78 GLY A C 1
ATOM 599 O O . GLY A 1 78 ? -18.749 3.405 14.956 1.00 82.38 78 GLY A O 1
ATOM 600 N N . ASP A 1 79 ? -19.043 4.485 13.007 1.00 76.81 79 ASP A N 1
ATOM 601 C CA . ASP A 1 79 ? -20.463 4.142 12.802 1.00 76.81 79 ASP A CA 1
ATOM 602 C C . ASP A 1 79 ? -20.694 2.754 12.154 1.00 76.81 79 ASP A C 1
ATOM 604 O O . ASP A 1 79 ? -21.822 2.382 11.834 1.00 76.81 79 ASP A O 1
ATOM 608 N N . GLY A 1 80 ? -19.625 1.981 11.941 1.00 71.94 80 GLY A N 1
ATOM 609 C CA . GLY A 1 80 ? -19.623 0.691 11.250 1.00 71.94 80 GLY A CA 1
ATOM 610 C C . GLY A 1 80 ? -19.190 0.759 9.782 1.00 71.94 80 GLY A C 1
ATOM 611 O O . GLY A 1 80 ? -19.062 -0.289 9.145 1.00 71.94 80 GLY A O 1
ATOM 612 N N . THR A 1 81 ? -18.946 1.957 9.240 1.00 69.94 81 THR A N 1
ATOM 613 C CA . THR A 1 81 ? -18.484 2.170 7.854 1.00 69.94 81 THR A CA 1
ATOM 614 C C . THR A 1 81 ? -17.182 2.963 7.747 1.00 69.94 81 THR A C 1
ATOM 616 O O . THR A 1 81 ? -16.673 3.166 6.645 1.00 69.94 81 THR A O 1
ATOM 619 N N . GLN A 1 82 ? -16.617 3.391 8.876 1.00 80.25 82 GLN A N 1
ATOM 620 C CA . GLN A 1 82 ? -15.457 4.277 8.928 1.00 80.25 82 GLN A CA 1
ATOM 621 C C . GLN A 1 82 ? -14.190 3.499 9.286 1.00 80.25 82 GLN A C 1
ATOM 623 O O . GLN A 1 82 ? -14.223 2.586 10.113 1.00 80.25 82 GLN A O 1
ATOM 628 N N . LEU A 1 83 ? -13.051 3.898 8.719 1.00 87.19 83 LEU A N 1
ATOM 629 C CA . LEU A 1 83 ? -11.741 3.443 9.181 1.00 87.19 83 LEU A CA 1
ATOM 630 C C . LEU A 1 83 ? -11.339 4.261 10.414 1.00 87.19 83 LEU A C 1
ATOM 632 O O . LEU A 1 83 ? -10.543 5.191 10.338 1.00 87.19 83 LEU A O 1
ATOM 636 N N . LYS A 1 84 ? -11.954 3.925 11.548 1.00 88.75 84 LYS A N 1
ATOM 637 C CA . LYS A 1 84 ? -11.620 4.473 12.864 1.00 88.75 84 LYS A CA 1
ATOM 638 C C . LYS A 1 84 ? -11.189 3.360 13.796 1.00 88.75 84 LYS A C 1
ATOM 640 O O . LYS A 1 84 ? -11.821 2.302 13.835 1.00 88.75 84 LYS A O 1
ATOM 645 N N . MET A 1 85 ? -10.132 3.609 14.554 1.00 88.56 85 MET A N 1
ATOM 646 C CA . MET A 1 85 ? -9.677 2.725 15.620 1.00 88.56 85 MET A CA 1
ATOM 647 C C . MET A 1 85 ? -9.172 3.551 16.800 1.00 88.56 85 MET A C 1
ATOM 649 O O . MET A 1 85 ? -8.710 4.679 16.614 1.00 88.56 85 MET A O 1
ATOM 653 N N . PRO A 1 86 ? -9.247 3.015 18.023 1.00 88.75 86 PRO A N 1
ATOM 654 C CA . PRO A 1 86 ? -8.675 3.696 19.167 1.00 88.75 86 PRO A CA 1
ATOM 655 C C . PRO A 1 86 ? -7.143 3.575 19.135 1.00 88.75 86 PRO A C 1
ATOM 657 O O . PRO A 1 86 ? -6.591 2.602 18.610 1.00 88.75 86 PRO A O 1
ATOM 660 N N . MET A 1 87 ? -6.445 4.554 19.715 1.00 87.69 87 MET A N 1
ATOM 661 C CA . MET A 1 87 ? -4.979 4.515 19.853 1.00 87.69 87 MET A CA 1
ATOM 662 C C . MET A 1 87 ? -4.545 3.472 20.889 1.00 87.69 87 MET A C 1
ATOM 664 O O . MET A 1 87 ? -3.629 2.680 20.661 1.00 87.69 87 MET A O 1
ATOM 668 N N . THR A 1 88 ? -5.261 3.427 22.010 1.00 83.19 88 THR A N 1
ATOM 669 C CA . THR A 1 88 ? -5.044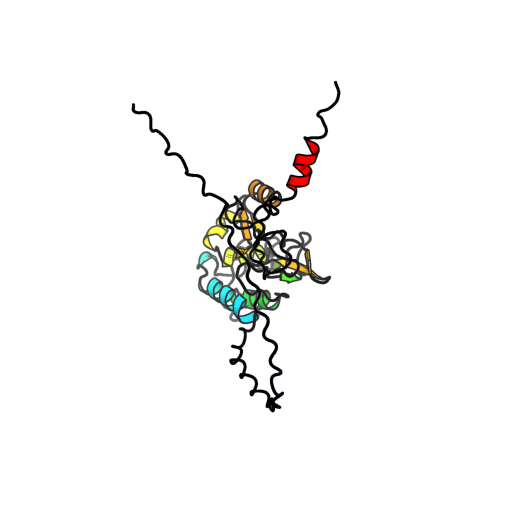 2.514 23.135 1.00 83.19 88 THR A CA 1
ATOM 670 C C . THR A 1 88 ? -6.334 1.766 23.465 1.00 83.19 88 THR A C 1
ATOM 672 O O . THR A 1 88 ? -7.420 2.165 23.056 1.00 83.19 88 THR A O 1
ATOM 675 N N . SER A 1 89 ? -6.227 0.646 24.179 1.00 81.56 89 SER A N 1
ATOM 676 C CA . SER A 1 89 ? -7.396 -0.036 24.737 1.00 81.56 89 SER A CA 1
ATOM 677 C C . SER A 1 89 ? -7.130 -0.423 26.179 1.00 81.56 89 SER A C 1
ATOM 679 O O . SER A 1 89 ? -6.100 -1.037 26.460 1.00 81.56 89 SER A O 1
ATOM 681 N N . GLU A 1 90 ? -8.078 -0.119 27.060 1.00 73.38 90 GLU A N 1
ATOM 682 C CA . GLU A 1 90 ? -8.028 -0.482 28.478 1.00 73.38 90 GLU A CA 1
ATOM 683 C C . GLU A 1 90 ? -8.115 -2.001 28.689 1.00 73.38 90 GLU A C 1
ATOM 685 O O . GLU A 1 90 ? -7.467 -2.554 29.571 1.00 73.38 90 GLU A O 1
ATOM 690 N N . ASP A 1 91 ? -8.869 -2.704 27.840 1.00 73.19 91 ASP A N 1
ATOM 691 C CA . ASP A 1 91 ? -9.134 -4.141 27.984 1.00 73.19 91 ASP A CA 1
ATOM 692 C C . ASP A 1 91 ? -8.011 -5.052 27.452 1.00 73.19 91 ASP A C 1
ATOM 694 O O . ASP A 1 91 ? -8.115 -6.278 27.534 1.00 73.19 91 ASP A O 1
ATOM 698 N N . GLY A 1 92 ? -6.974 -4.480 26.825 1.00 67.38 92 GLY A N 1
ATOM 699 C CA . GLY A 1 92 ? -5.880 -5.219 26.187 1.00 67.38 92 GLY A CA 1
ATOM 700 C C . GLY A 1 92 ? -6.293 -6.159 25.039 1.00 67.38 92 GLY A C 1
ATOM 701 O O . GLY A 1 92 ? -5.426 -6.661 24.324 1.00 67.38 92 GLY A O 1
ATOM 702 N N . ARG A 1 93 ? -7.586 -6.350 24.766 1.00 70.62 93 ARG A N 1
ATOM 703 C CA . ARG A 1 93 ? -8.125 -7.306 23.783 1.00 70.62 93 ARG A CA 1
ATOM 704 C C . ARG A 1 93 ? -8.674 -6.629 22.532 1.00 70.62 93 ARG A C 1
ATOM 706 O O . ARG A 1 93 ? -8.670 -7.246 21.471 1.00 70.62 93 ARG A O 1
ATOM 713 N N . SER A 1 94 ? -9.078 -5.367 22.622 1.00 77.06 94 SER A N 1
ATOM 714 C CA . SER A 1 94 ? -9.575 -4.615 21.470 1.00 77.06 94 SER A CA 1
ATOM 715 C C . SER A 1 94 ? -8.456 -4.271 20.483 1.00 77.06 94 SER A C 1
ATOM 717 O O . SER A 1 94 ? -7.307 -4.029 20.877 1.00 77.06 94 SER A O 1
ATOM 719 N N . LEU A 1 95 ? -8.795 -4.271 19.190 1.00 83.25 95 LEU A N 1
ATOM 720 C CA . LEU A 1 95 ? -7.903 -3.848 18.111 1.00 83.25 95 LEU A CA 1
ATOM 721 C C . LEU A 1 95 ? -7.678 -2.332 18.204 1.00 83.25 95 LEU A C 1
ATOM 723 O O . LEU A 1 95 ? -8.637 -1.570 18.286 1.00 83.25 95 LEU A O 1
ATOM 727 N N . THR A 1 96 ? -6.413 -1.920 18.178 1.00 89.12 96 THR A N 1
ATOM 728 C CA . THR A 1 96 ? -5.979 -0.516 18.178 1.00 89.12 96 THR A CA 1
ATOM 729 C C . THR A 1 96 ? -5.082 -0.256 16.973 1.00 89.12 96 THR A C 1
ATOM 731 O O . THR A 1 96 ? -4.571 -1.212 16.378 1.00 89.12 96 THR A O 1
ATOM 734 N N . TRP A 1 97 ? -4.829 1.015 16.648 1.00 90.00 97 TRP A N 1
ATOM 735 C CA . TRP A 1 97 ? -3.851 1.381 15.615 1.00 90.00 97 TRP A CA 1
ATOM 736 C C . TRP A 1 97 ? -2.473 0.766 15.883 1.00 90.00 97 TRP A C 1
ATOM 738 O O . TRP A 1 97 ? -1.912 0.106 15.010 1.00 90.00 97 TRP A O 1
ATOM 748 N N . LYS A 1 98 ? -1.986 0.865 17.125 1.00 85.56 98 LYS A N 1
ATOM 749 C CA . LYS A 1 98 ? -0.694 0.300 17.535 1.00 85.56 98 LYS A CA 1
ATOM 750 C C . LYS A 1 98 ? -0.624 -1.226 17.383 1.00 85.56 98 LYS A C 1
ATOM 752 O O . LYS A 1 98 ? 0.314 -1.740 16.788 1.00 85.56 98 LYS A O 1
ATOM 757 N N . LYS A 1 99 ? -1.646 -1.959 17.842 1.00 86.75 99 LYS A N 1
ATOM 758 C CA . LYS A 1 99 ? -1.686 -3.426 17.689 1.00 86.75 99 LYS A CA 1
ATOM 759 C C . LYS A 1 99 ? -1.803 -3.853 16.235 1.00 86.75 99 LYS A C 1
ATOM 761 O O . LYS A 1 99 ? -1.318 -4.919 15.865 1.00 86.75 99 LYS A O 1
ATOM 766 N N . LEU A 1 100 ? -2.508 -3.068 15.418 1.00 87.44 100 LEU A N 1
ATOM 767 C CA . LEU A 1 100 ? -2.590 -3.349 13.996 1.00 87.44 100 LEU A CA 1
ATOM 768 C C . LEU A 1 100 ? -1.224 -3.168 13.335 1.00 87.44 100 LEU A C 1
ATOM 770 O O . LEU A 1 100 ? -0.834 -4.053 12.580 1.00 87.44 100 LEU A O 1
ATOM 774 N N . ALA A 1 101 ? -0.509 -2.086 13.648 1.00 84.00 101 ALA A N 1
ATOM 775 C CA . ALA A 1 101 ? 0.852 -1.857 13.178 1.00 84.00 101 ALA A CA 1
ATOM 776 C C . ALA A 1 101 ? 1.763 -3.042 13.531 1.00 84.00 101 ALA A C 1
ATOM 778 O O . ALA A 1 101 ? 2.238 -3.714 12.623 1.00 84.00 101 ALA A O 1
ATOM 779 N N . GLU A 1 102 ? 1.869 -3.393 14.818 1.00 83.44 102 GLU A N 1
ATOM 780 C CA . GLU A 1 102 ? 2.666 -4.537 15.299 1.00 83.44 102 GLU A CA 1
ATOM 781 C C . GLU A 1 102 ? 2.294 -5.850 14.584 1.00 83.44 102 GLU A C 1
ATOM 783 O O . GLU A 1 102 ? 3.147 -6.650 14.194 1.00 83.44 102 GLU A O 1
ATOM 788 N N . ARG A 1 103 ? 0.993 -6.084 14.367 1.00 86.50 103 ARG A N 1
ATOM 789 C CA . ARG A 1 103 ? 0.509 -7.279 13.668 1.00 86.50 103 ARG A CA 1
ATOM 790 C C . ARG A 1 103 ? 0.869 -7.279 12.185 1.00 86.50 103 ARG A C 1
ATOM 792 O O . ARG A 1 103 ? 1.056 -8.360 11.629 1.00 86.50 103 ARG A O 1
ATOM 799 N N . LEU A 1 104 ? 0.845 -6.127 11.521 1.00 85.44 104 LEU A N 1
ATOM 800 C CA . LEU A 1 104 ? 1.130 -6.019 10.092 1.00 85.44 104 LEU A CA 1
ATOM 801 C C . LEU A 1 104 ? 2.629 -6.088 9.826 1.00 85.44 104 LEU A C 1
ATOM 803 O O . LEU A 1 104 ? 3.023 -6.828 8.927 1.00 85.44 104 LEU A O 1
ATOM 807 N N . THR A 1 105 ? 3.454 -5.408 10.622 1.00 84.69 105 THR A N 1
ATOM 808 C CA . THR A 1 105 ? 4.911 -5.446 10.460 1.00 84.69 105 THR A CA 1
ATOM 809 C C . THR A 1 105 ? 5.467 -6.836 10.751 1.00 84.69 105 THR A C 1
ATOM 811 O O . THR A 1 105 ? 6.204 -7.378 9.931 1.00 84.69 105 THR A O 1
ATOM 814 N N . GLY A 1 106 ? 4.977 -7.510 11.798 1.00 85.62 106 GLY A N 1
ATOM 815 C CA . GLY A 1 106 ? 5.326 -8.906 12.098 1.00 85.62 106 GLY A CA 1
ATOM 816 C C . GLY A 1 106 ? 4.857 -9.942 11.062 1.00 85.62 106 GLY A C 1
ATOM 817 O O . GLY A 1 106 ? 5.174 -11.124 11.188 1.00 85.62 106 GLY A O 1
ATOM 818 N N . LYS A 1 107 ? 4.084 -9.537 10.047 1.00 88.88 107 LYS A N 1
ATOM 819 C CA . LYS A 1 107 ? 3.637 -10.401 8.941 1.00 88.88 107 LYS A CA 1
ATOM 820 C C . LYS A 1 107 ? 4.413 -10.195 7.650 1.00 88.88 107 LYS A C 1
ATOM 822 O O . LYS A 1 107 ? 4.142 -10.916 6.688 1.00 88.88 107 LYS A O 1
ATOM 827 N N . ILE A 1 108 ? 5.310 -9.216 7.604 1.00 90.25 108 ILE A N 1
ATOM 828 C CA . ILE A 1 108 ? 6.123 -8.958 6.423 1.00 90.25 108 ILE A CA 1
ATOM 829 C C . ILE A 1 108 ? 7.173 -10.063 6.324 1.00 90.25 108 ILE A C 1
ATOM 831 O O . ILE A 1 108 ? 7.914 -10.317 7.268 1.00 90.25 108 ILE A O 1
ATOM 835 N N . ILE A 1 109 ? 7.177 -10.774 5.197 1.00 90.31 109 ILE A N 1
ATOM 836 C CA . ILE A 1 109 ? 7.962 -12.003 5.016 1.00 90.31 109 ILE A CA 1
ATOM 837 C C . ILE A 1 109 ? 9.234 -11.796 4.190 1.00 90.31 109 ILE A C 1
ATOM 839 O O . ILE A 1 109 ? 10.038 -12.717 4.059 1.00 90.31 109 ILE A O 1
ATOM 843 N N . ASN A 1 110 ? 9.411 -10.611 3.605 1.00 90.81 110 ASN A N 1
ATOM 844 C CA . ASN A 1 110 ? 10.648 -10.206 2.949 1.00 90.81 110 ASN A CA 1
ATOM 845 C C . ASN A 1 110 ? 11.389 -9.148 3.786 1.00 90.81 110 ASN A C 1
ATOM 847 O O . ASN A 1 110 ? 10.901 -8.705 4.820 1.00 90.81 110 ASN A O 1
ATOM 851 N N . LEU A 1 111 ? 12.594 -8.766 3.353 1.00 89.31 111 LEU A N 1
ATOM 852 C CA . LEU A 1 111 ? 13.469 -7.835 4.077 1.00 89.31 111 LEU A CA 1
ATOM 853 C C . LEU A 1 111 ? 13.647 -6.534 3.277 1.00 89.31 111 LEU A C 1
ATOM 855 O O . LEU A 1 111 ? 14.713 -6.334 2.680 1.00 89.31 111 LEU A O 1
ATOM 859 N N . PRO A 1 112 ? 12.614 -5.674 3.189 1.00 90.81 112 PRO A N 1
ATOM 860 C CA . PRO A 1 112 ? 12.732 -4.403 2.487 1.00 90.81 112 PRO A CA 1
ATOM 861 C C . PRO A 1 112 ? 13.765 -3.512 3.180 1.00 90.81 112 PRO A C 1
ATOM 863 O O . PRO A 1 112 ? 13.914 -3.529 4.399 1.00 90.81 112 PRO A O 1
ATOM 866 N N . ARG A 1 113 ? 14.499 -2.738 2.382 1.00 87.31 113 ARG A N 1
ATOM 867 C CA . ARG A 1 113 ? 15.581 -1.857 2.851 1.00 87.31 113 ARG A CA 1
ATOM 868 C C . ARG A 1 113 ? 15.340 -0.390 2.514 1.00 87.31 113 ARG A C 1
ATOM 870 O O . ARG A 1 113 ? 16.101 0.465 2.951 1.00 87.31 113 ARG A O 1
ATOM 877 N N . THR A 1 114 ? 14.344 -0.114 1.675 1.00 89.12 114 THR A N 1
ATOM 878 C CA . THR A 1 114 ? 14.001 1.230 1.206 1.00 89.12 114 THR A CA 1
ATOM 879 C C . THR A 1 114 ? 12.490 1.370 1.055 1.00 89.12 114 THR A C 1
ATOM 881 O O . THR A 1 114 ? 11.787 0.366 0.910 1.00 89.12 114 THR A O 1
ATOM 884 N N . ASP A 1 115 ? 12.012 2.612 0.976 1.00 90.31 115 ASP A N 1
ATOM 885 C CA . ASP A 1 115 ? 10.604 2.939 0.700 1.00 90.31 115 ASP A CA 1
ATOM 886 C C . ASP A 1 115 ? 10.109 2.433 -0.660 1.00 90.31 115 ASP A C 1
ATOM 888 O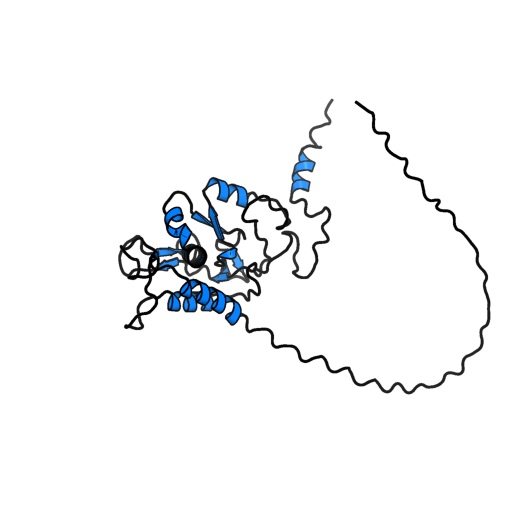 O . ASP A 1 115 ? 8.905 2.346 -0.883 1.00 90.31 115 ASP A O 1
ATOM 892 N N . ASN A 1 116 ? 11.022 2.082 -1.569 1.00 90.56 116 ASN A N 1
ATOM 893 C CA . ASN A 1 116 ? 10.694 1.578 -2.900 1.00 90.56 116 ASN A CA 1
ATOM 894 C C . ASN A 1 116 ? 10.731 0.040 -3.004 1.00 90.56 116 ASN A C 1
ATOM 896 O O . ASN A 1 116 ? 10.460 -0.514 -4.075 1.00 90.56 116 ASN A O 1
ATOM 900 N N . ASP A 1 117 ? 11.095 -0.662 -1.926 1.00 92.81 117 ASP A N 1
ATOM 901 C CA . ASP A 1 117 ? 11.007 -2.121 -1.875 1.00 92.81 117 ASP A CA 1
ATOM 902 C C . ASP A 1 117 ? 9.568 -2.537 -1.517 1.00 92.81 117 ASP A C 1
ATOM 904 O O . ASP A 1 117 ? 8.907 -1.928 -0.676 1.00 92.81 117 ASP A O 1
ATOM 908 N N . CYS A 1 118 ? 9.053 -3.603 -2.131 1.00 93.88 118 CYS A N 1
ATOM 909 C CA . CYS A 1 118 ? 7.765 -4.173 -1.750 1.00 93.88 118 CYS A CA 1
ATOM 910 C C . CYS A 1 118 ? 7.808 -4.677 -0.306 1.00 93.88 118 CYS A C 1
ATOM 912 O O . CYS A 1 118 ? 8.807 -5.239 0.137 1.00 93.88 118 CYS A O 1
ATOM 914 N N . TRP A 1 119 ? 6.692 -4.538 0.405 1.00 93.88 119 TRP A N 1
ATOM 915 C CA . TRP A 1 119 ? 6.500 -5.118 1.735 1.00 93.88 119 TRP A CA 1
ATOM 916 C C . TRP A 1 119 ? 5.512 -6.266 1.590 1.00 93.88 119 TRP A C 1
ATOM 918 O O . TRP A 1 119 ? 4.310 -6.029 1.460 1.00 93.88 119 TRP A O 1
ATOM 928 N N . PHE A 1 120 ? 6.013 -7.495 1.504 1.00 92.25 120 PHE A N 1
ATOM 929 C CA . PHE A 1 120 ? 5.189 -8.658 1.197 1.00 92.25 120 PHE A CA 1
ATOM 930 C C . PHE A 1 120 ? 4.623 -9.301 2.448 1.00 92.25 120 PHE A C 1
ATOM 932 O O . PHE A 1 120 ? 5.368 -9.650 3.354 1.00 92.25 120 PHE A O 1
ATOM 939 N N . ILE A 1 121 ? 3.316 -9.544 2.448 1.00 90.12 121 ILE A N 1
ATOM 940 C CA . ILE A 1 121 ? 2.644 -10.415 3.417 1.00 90.12 121 ILE A CA 1
ATOM 941 C C . ILE A 1 121 ? 2.030 -11.606 2.684 1.00 90.12 121 ILE A C 1
ATOM 943 O O . ILE A 1 121 ? 1.661 -11.490 1.515 1.00 90.12 121 ILE A O 1
ATOM 947 N N . ALA A 1 122 ? 1.858 -12.735 3.369 1.00 84.81 122 ALA A N 1
ATOM 948 C CA . ALA A 1 122 ? 1.155 -13.880 2.796 1.00 84.81 122 ALA A CA 1
ATOM 949 C C . ALA A 1 122 ? -0.315 -13.526 2.467 1.00 84.81 122 ALA A C 1
ATOM 951 O O . ALA A 1 122 ? -1.054 -13.015 3.316 1.00 84.81 122 ALA A O 1
ATOM 952 N N . ALA A 1 123 ? -0.751 -13.825 1.241 1.00 71.06 123 ALA A N 1
ATOM 953 C CA . ALA A 1 123 ? -2.078 -13.516 0.705 1.00 71.06 123 ALA A CA 1
ATOM 954 C C . ALA A 1 123 ? -3.210 -14.325 1.371 1.00 71.06 123 ALA A C 1
ATOM 956 O O . ALA A 1 123 ? -4.368 -13.915 1.316 1.00 71.06 123 ALA A O 1
ATOM 957 N N . GLY A 1 124 ? -2.884 -15.402 2.105 1.00 61.50 124 GLY A N 1
ATOM 958 C CA . GLY A 1 124 ? -3.822 -16.247 2.872 1.00 61.50 124 GLY A CA 1
ATOM 959 C C . GLY A 1 124 ? -4.585 -15.548 4.013 1.00 61.50 124 GLY A C 1
ATOM 960 O O . GLY A 1 124 ? -5.240 -16.197 4.823 1.00 61.50 124 GLY A O 1
ATOM 961 N N . LEU A 1 125 ? -4.501 -14.221 4.095 1.00 54.78 125 LEU A N 1
ATOM 962 C CA . LEU A 1 125 ? -5.267 -13.358 4.994 1.00 54.78 125 LEU A CA 1
ATOM 963 C C . LEU A 1 125 ? -6.477 -12.701 4.300 1.00 54.78 125 LEU A C 1
ATOM 965 O O . LEU A 1 125 ? -7.138 -11.849 4.900 1.00 54.78 125 LEU A O 1
ATOM 969 N N . GLY A 1 126 ? -6.715 -13.013 3.024 1.00 52.41 126 GLY A N 1
ATOM 970 C CA . GLY A 1 126 ? -7.654 -12.303 2.161 1.00 52.41 126 GLY A CA 1
ATOM 971 C C . GLY A 1 126 ? -8.999 -12.975 1.909 1.00 52.41 126 GLY A C 1
ATOM 972 O O . GLY A 1 126 ? -9.212 -14.141 2.224 1.00 52.41 126 GLY A O 1
ATOM 973 N N . ASP A 1 127 ? -9.922 -12.193 1.351 1.00 55.00 127 ASP A N 1
ATOM 974 C CA . ASP A 1 127 ? -11.184 -12.669 0.777 1.00 55.00 127 ASP A CA 1
ATOM 975 C C . ASP A 1 127 ? -10.976 -13.197 -0.664 1.00 55.00 127 ASP A C 1
ATOM 977 O O . ASP A 1 127 ? -9.849 -13.341 -1.137 1.00 55.00 127 ASP A O 1
ATOM 981 N N . THR A 1 128 ? -12.061 -13.469 -1.396 1.00 54.69 128 THR A N 1
ATOM 982 C CA . THR A 1 128 ? -12.032 -13.959 -2.790 1.00 54.69 128 THR A CA 1
ATOM 983 C C . THR A 1 128 ? -11.303 -13.042 -3.782 1.00 54.69 128 THR A C 1
ATOM 985 O O . THR A 1 128 ? -11.040 -13.468 -4.902 1.00 54.69 128 THR A O 1
ATOM 988 N N . SER A 1 129 ? -10.985 -11.793 -3.419 1.00 59.38 129 SER A N 1
ATOM 989 C CA . SER A 1 129 ? -10.274 -10.847 -4.290 1.00 59.38 129 SER A CA 1
ATOM 990 C C . SER A 1 129 ? -8.743 -10.976 -4.239 1.00 59.38 129 SER A C 1
ATOM 992 O O . SER A 1 129 ? -8.056 -10.358 -5.055 1.00 59.38 129 SER A O 1
ATOM 994 N N . GLY A 1 130 ? -8.205 -11.772 -3.303 1.00 65.38 130 GLY A N 1
ATOM 995 C CA . GLY A 1 130 ? -6.765 -12.018 -3.152 1.00 65.38 130 GLY A CA 1
ATOM 996 C C . GLY A 1 130 ? -6.003 -10.952 -2.355 1.00 65.38 130 GLY A C 1
ATOM 997 O O . GLY A 1 130 ? -4.783 -11.038 -2.242 1.00 65.38 130 GLY A O 1
ATOM 998 N N . TYR A 1 131 ? -6.693 -9.955 -1.788 1.00 72.19 131 TYR A N 1
ATOM 999 C CA . TYR A 1 131 ? -6.092 -8.968 -0.887 1.00 72.19 131 TYR A CA 1
ATOM 1000 C C . TYR A 1 131 ? -6.288 -9.362 0.572 1.00 72.19 131 TYR A C 1
ATOM 1002 O O . TYR A 1 131 ? -7.406 -9.667 0.983 1.00 72.19 131 TYR A O 1
ATOM 1010 N N . ALA A 1 132 ? -5.236 -9.251 1.386 1.00 78.38 132 ALA A N 1
ATOM 1011 C CA . ALA A 1 132 ? -5.350 -9.412 2.832 1.00 78.38 132 ALA A CA 1
ATOM 1012 C C . ALA A 1 132 ? -6.388 -8.442 3.420 1.00 78.38 132 ALA A C 1
ATOM 1014 O O . ALA A 1 132 ? -6.396 -7.257 3.078 1.00 78.38 132 ALA A O 1
ATOM 1015 N N . THR A 1 133 ? -7.240 -8.925 4.329 1.00 83.62 133 THR A N 1
ATOM 1016 C CA . THR A 1 133 ? -8.282 -8.109 4.972 1.00 83.62 133 THR A CA 1
ATOM 1017 C C . THR A 1 133 ? -8.183 -8.145 6.493 1.00 83.62 133 THR A C 1
ATOM 1019 O O . THR A 1 133 ? -7.735 -9.121 7.097 1.00 83.62 133 THR A O 1
ATOM 1022 N N . VAL A 1 134 ? -8.614 -7.060 7.134 1.00 83.12 134 VAL A N 1
ATOM 1023 C CA . VAL A 1 134 ? -8.736 -6.944 8.588 1.00 83.12 134 VAL A CA 1
ATOM 1024 C C . VAL A 1 134 ? -10.167 -6.560 8.923 1.00 83.12 134 VAL A C 1
ATOM 1026 O O . VAL A 1 134 ? -10.751 -5.656 8.325 1.00 83.12 134 VAL A O 1
ATOM 1029 N N . LYS A 1 135 ? -10.739 -7.270 9.895 1.00 82.38 135 LYS A N 1
ATOM 1030 C CA . LYS A 1 135 ? -12.047 -6.945 10.450 1.00 82.38 135 LYS A CA 1
ATOM 1031 C C . LYS A 1 135 ? -11.866 -5.880 11.531 1.00 82.38 135 LYS A C 1
ATOM 1033 O O . LYS A 1 135 ? -11.213 -6.148 12.536 1.00 82.38 135 LYS A O 1
ATOM 1038 N N . ILE A 1 136 ? -12.444 -4.703 11.321 1.00 78.31 136 ILE A N 1
ATOM 1039 C CA . ILE A 1 136 ? -12.310 -3.537 12.206 1.00 78.31 136 ILE A CA 1
ATOM 1040 C C . ILE A 1 136 ? -13.586 -3.240 13.004 1.00 78.31 136 ILE A C 1
ATOM 1042 O O . ILE A 1 136 ? -13.740 -2.140 13.502 1.00 78.31 136 ILE A O 1
ATOM 1046 N N . ALA A 1 137 ? -14.537 -4.171 13.091 1.00 71.75 137 ALA A N 1
ATOM 1047 C CA . ALA A 1 137 ? -15.663 -4.092 14.025 1.00 71.75 137 ALA A CA 1
ATOM 1048 C C . ALA A 1 137 ? -16.208 -5.497 14.307 1.00 71.75 137 ALA A C 1
ATOM 1050 O O . ALA A 1 137 ? -16.037 -6.408 13.497 1.00 71.75 137 ALA A O 1
ATOM 1051 N N . ALA A 1 138 ? -16.878 -5.700 15.444 1.00 66.06 138 ALA A N 1
ATOM 1052 C CA . ALA A 1 138 ? -17.418 -7.012 15.811 1.00 66.06 138 ALA A CA 1
ATOM 1053 C C . ALA A 1 138 ? -18.627 -7.424 14.943 1.00 66.06 138 ALA A C 1
ATOM 1055 O O . ALA A 1 138 ? -18.714 -8.578 14.510 1.00 66.06 138 ALA A O 1
ATOM 1056 N N . ALA A 1 139 ? -19.513 -6.473 14.629 1.00 65.56 139 ALA A N 1
ATOM 1057 C CA . ALA A 1 139 ? -20.765 -6.678 13.898 1.00 65.56 139 ALA A CA 1
ATOM 1058 C C . ALA A 1 139 ? -20.833 -5.836 12.607 1.00 65.56 139 ALA A C 1
ATOM 1060 O O . ALA A 1 139 ? -20.013 -4.943 12.399 1.00 65.56 139 ALA A O 1
ATOM 1061 N N . GLY A 1 140 ? -21.789 -6.154 11.727 1.00 61.25 140 GLY A N 1
ATOM 1062 C CA . GLY A 1 140 ? -22.041 -5.452 10.460 1.00 61.25 140 GLY A CA 1
ATOM 1063 C C . GLY A 1 140 ? -21.363 -6.080 9.234 1.00 61.25 140 GLY A C 1
ATOM 1064 O O . GLY A 1 140 ? -20.267 -6.625 9.321 1.00 61.25 140 GLY A O 1
ATOM 1065 N N . ASN A 1 141 ? -22.011 -5.991 8.068 1.00 58.81 141 ASN A N 1
ATOM 1066 C CA . ASN A 1 141 ? -21.496 -6.554 6.808 1.00 58.81 141 ASN A CA 1
ATOM 1067 C C . ASN A 1 141 ? -20.378 -5.707 6.166 1.00 58.81 141 ASN A C 1
ATOM 1069 O O . ASN A 1 141 ? -19.701 -6.179 5.259 1.00 58.81 141 ASN A O 1
ATOM 1073 N N . ARG A 1 142 ? -20.169 -4.464 6.626 1.00 65.19 142 ARG A N 1
ATOM 1074 C CA . ARG A 1 142 ? -19.212 -3.489 6.058 1.00 65.19 142 ARG A CA 1
ATOM 1075 C C . ARG A 1 142 ? -17.956 -3.273 6.917 1.00 65.19 142 ARG A C 1
ATOM 1077 O O . ARG A 1 142 ? -17.280 -2.263 6.787 1.00 65.19 142 ARG A O 1
ATOM 1084 N N . ASN A 1 143 ? -17.625 -4.227 7.786 1.00 76.75 143 ASN A N 1
ATOM 1085 C CA . ASN A 1 143 ? -16.549 -4.092 8.776 1.00 76.75 143 ASN A CA 1
ATOM 1086 C C . ASN A 1 143 ? -15.187 -4.655 8.343 1.00 76.75 143 ASN A C 1
ATOM 1088 O O . ASN A 1 143 ? -14.293 -4.783 9.181 1.00 76.75 143 ASN A O 1
ATOM 1092 N N . LYS A 1 144 ? -15.018 -5.024 7.071 1.00 83.06 144 LYS A N 1
ATOM 1093 C CA . LYS A 1 144 ? -13.753 -5.539 6.538 1.00 83.06 144 LYS A CA 1
ATOM 1094 C C . LYS A 1 144 ? -13.071 -4.471 5.701 1.00 83.06 144 LYS A C 1
ATOM 1096 O O . LYS A 1 144 ? -13.680 -3.923 4.788 1.00 83.06 144 LYS A O 1
ATOM 1101 N N . TRP A 1 145 ? -11.804 -4.226 5.996 1.00 85.12 145 TRP A N 1
ATOM 1102 C CA . TRP A 1 145 ? -10.951 -3.329 5.228 1.00 85.12 145 TRP A CA 1
ATOM 1103 C C . TRP A 1 145 ? -9.778 -4.111 4.660 1.00 85.12 145 TRP A C 1
ATOM 1105 O O . TRP A 1 145 ? -9.193 -4.949 5.349 1.00 85.12 145 TRP A O 1
ATOM 1115 N N . THR A 1 146 ? -9.437 -3.859 3.398 1.00 87.88 146 THR A N 1
ATOM 1116 C CA . THR A 1 146 ? -8.224 -4.426 2.807 1.00 87.88 146 THR A CA 1
ATOM 1117 C C . THR A 1 146 ? -7.006 -3.776 3.456 1.00 87.88 146 THR A C 1
ATOM 1119 O O . THR A 1 146 ? -6.983 -2.566 3.685 1.00 87.88 146 THR A O 1
ATOM 1122 N N . VAL A 1 147 ? -5.979 -4.573 3.750 1.00 89.69 147 VAL A N 1
ATOM 1123 C CA . VAL A 1 147 ? -4.760 -4.105 4.423 1.00 89.69 147 VAL A CA 1
ATOM 1124 C C . VAL A 1 147 ? -4.118 -2.970 3.635 1.00 89.69 147 VAL A C 1
ATOM 1126 O O . VAL A 1 147 ? -3.784 -1.957 4.231 1.00 89.69 147 VAL A O 1
ATOM 1129 N N . HIS A 1 148 ? -4.030 -3.070 2.304 1.00 89.50 148 HIS A N 1
ATOM 1130 C CA . HIS A 1 148 ? -3.453 -1.992 1.496 1.00 89.50 148 HIS A CA 1
ATOM 1131 C C . HIS A 1 148 ? -4.216 -0.664 1.655 1.00 89.50 148 HIS A C 1
ATOM 1133 O O . HIS A 1 148 ? -3.592 0.386 1.669 1.00 89.50 148 HIS A O 1
ATOM 1139 N N . ARG A 1 149 ? -5.549 -0.675 1.828 1.00 90.38 149 ARG A N 1
ATOM 1140 C CA . ARG A 1 149 ? -6.312 0.569 2.034 1.00 90.38 149 ARG A CA 1
ATOM 1141 C C . ARG A 1 149 ? -5.971 1.176 3.379 1.00 90.38 149 ARG A C 1
ATOM 1143 O O . ARG A 1 149 ? -5.763 2.376 3.463 1.00 90.38 149 ARG A O 1
ATOM 1150 N N . ILE A 1 150 ? -5.886 0.336 4.410 1.00 90.81 150 ILE A N 1
ATOM 1151 C CA . ILE A 1 150 ? -5.470 0.786 5.738 1.00 90.81 150 ILE A CA 1
ATOM 1152 C C . ILE A 1 150 ? -4.077 1.414 5.660 1.00 90.81 150 ILE A C 1
ATOM 1154 O O . ILE A 1 150 ? -3.891 2.525 6.137 1.00 90.81 150 ILE A O 1
ATOM 1158 N N . MET A 1 151 ? -3.134 0.736 5.002 1.00 92.19 151 MET A N 1
ATOM 1159 C CA . MET A 1 151 ? -1.774 1.233 4.805 1.00 92.19 151 MET A CA 1
ATOM 1160 C C . MET A 1 151 ? -1.740 2.573 4.081 1.00 92.19 151 MET A C 1
ATOM 1162 O O . MET A 1 151 ? -1.034 3.477 4.512 1.00 92.19 151 MET A O 1
ATOM 1166 N N . TYR A 1 152 ? -2.525 2.721 3.014 1.00 93.50 152 TYR A N 1
ATOM 1167 C CA . TYR A 1 152 ? -2.596 3.970 2.270 1.00 93.50 152 TYR A CA 1
ATOM 1168 C C . TYR A 1 152 ? -3.063 5.137 3.144 1.00 93.50 152 TYR A C 1
ATOM 1170 O O . TYR A 1 152 ? -2.376 6.147 3.214 1.00 93.50 152 TYR A O 1
ATOM 1178 N N . PHE A 1 153 ? -4.180 4.985 3.862 1.00 92.19 153 PHE A N 1
ATOM 1179 C CA . PHE A 1 153 ? -4.732 6.073 4.681 1.00 92.19 153 PHE A CA 1
ATOM 1180 C C . PHE A 1 153 ? -3.962 6.325 5.980 1.00 92.19 153 PHE A C 1
ATOM 1182 O O . PHE A 1 153 ? -4.153 7.369 6.587 1.00 92.19 153 PHE A O 1
ATOM 1189 N N . LEU A 1 154 ? -3.087 5.412 6.412 1.00 91.38 154 LEU A N 1
ATOM 1190 C CA . LEU A 1 154 ? -2.106 5.731 7.454 1.00 91.38 154 LEU A CA 1
ATOM 1191 C C . LEU A 1 154 ? -1.106 6.789 6.964 1.00 91.38 154 LEU A C 1
ATOM 1193 O O . LEU A 1 154 ? -0.737 7.673 7.728 1.00 91.38 154 LEU A O 1
ATOM 1197 N N . MET A 1 155 ? -0.687 6.705 5.699 1.00 92.62 155 MET A N 1
ATOM 1198 C CA . MET A 1 155 ? 0.262 7.645 5.093 1.00 92.62 155 MET A CA 1
ATOM 1199 C C . MET A 1 155 ? -0.418 8.894 4.505 1.00 92.62 155 MET A C 1
ATOM 1201 O O . MET A 1 155 ? 0.197 9.955 4.478 1.00 92.62 155 MET A O 1
ATOM 1205 N N . HIS A 1 156 ? -1.672 8.760 4.064 1.00 92.75 156 HIS A N 1
ATOM 1206 C CA . HIS A 1 156 ? -2.490 9.802 3.429 1.00 92.75 156 HIS A CA 1
ATOM 1207 C C . HIS A 1 156 ? -3.863 9.937 4.105 1.00 92.75 156 HIS A C 1
ATOM 1209 O O . HIS A 1 156 ? -4.900 9.639 3.494 1.00 92.75 156 HIS A O 1
ATOM 1215 N N . PRO A 1 157 ? -3.913 10.300 5.395 1.00 91.38 157 PRO A N 1
ATOM 1216 C CA . PRO A 1 157 ? -5.170 10.358 6.132 1.00 91.38 157 PRO A CA 1
ATOM 1217 C C . PRO A 1 157 ? -6.146 11.417 5.591 1.00 91.38 157 PRO A C 1
ATOM 1219 O O . PRO A 1 157 ? -7.359 11.260 5.722 1.00 91.38 157 PRO A O 1
ATOM 1222 N N . GLU A 1 158 ? -5.641 12.467 4.946 1.00 90.75 158 GLU A N 1
ATOM 1223 C CA . GLU A 1 158 ? -6.419 13.528 4.300 1.00 90.75 158 GLU A CA 1
ATOM 1224 C C . GLU A 1 158 ? -7.275 13.036 3.123 1.00 90.75 158 GLU A C 1
ATOM 1226 O O . GLU A 1 158 ? -8.313 13.626 2.829 1.00 90.75 158 GLU A O 1
ATOM 1231 N N . GLU A 1 159 ? -6.897 11.927 2.483 1.00 90.75 159 GLU A N 1
ATOM 1232 C CA . GLU A 1 159 ? -7.577 11.406 1.290 1.00 90.75 159 GLU A CA 1
ATOM 1233 C C . GLU A 1 159 ? -8.685 10.384 1.607 1.00 90.75 159 GLU A C 1
ATOM 1235 O O . GLU A 1 159 ? -9.333 9.837 0.706 1.00 90.75 159 GLU A O 1
ATOM 1240 N N . ILE A 1 160 ? -8.926 10.091 2.889 1.00 86.12 160 ILE A N 1
ATOM 1241 C CA . ILE A 1 160 ? -9.856 9.035 3.318 1.00 86.12 160 ILE A CA 1
ATOM 1242 C C . ILE A 1 160 ? -11.289 9.238 2.806 1.00 86.12 160 ILE A C 1
ATOM 1244 O O . ILE A 1 160 ? -11.985 8.266 2.489 1.00 86.12 160 ILE A O 1
ATOM 1248 N N . ASP A 1 161 ? -11.732 10.490 2.705 1.00 83.12 161 ASP A N 1
ATOM 1249 C CA . ASP A 1 161 ? -13.082 10.821 2.256 1.00 83.12 161 ASP A CA 1
ATOM 1250 C C . ASP A 1 161 ? -13.213 10.754 0.728 1.00 83.12 161 ASP A C 1
ATOM 1252 O O . ASP A 1 161 ? -14.268 10.361 0.223 1.00 83.12 161 ASP A O 1
ATOM 1256 N N . GLU A 1 162 ? -12.133 11.002 -0.022 1.00 81.94 162 GLU A N 1
ATOM 1257 C CA . GLU A 1 162 ? -12.118 10.859 -1.484 1.00 81.94 162 GLU A CA 1
ATOM 1258 C C . GLU A 1 162 ? -12.301 9.401 -1.925 1.00 81.94 162 GLU A C 1
ATOM 1260 O O . GLU A 1 162 ? -12.968 9.106 -2.921 1.00 81.94 162 GLU A O 1
ATOM 1265 N N . ALA A 1 163 ? -11.771 8.463 -1.141 1.00 75.38 163 ALA A N 1
ATOM 1266 C CA . ALA A 1 163 ? -11.882 7.031 -1.401 1.00 75.38 163 ALA A CA 1
ATOM 1267 C C . ALA A 1 163 ? -13.272 6.435 -1.120 1.00 75.38 163 ALA A C 1
ATOM 1269 O O . ALA A 1 163 ? -13.486 5.236 -1.324 1.00 75.38 163 ALA A O 1
ATOM 1270 N N . ARG A 1 164 ? -14.219 7.237 -0.617 1.00 70.62 164 ARG A N 1
ATOM 1271 C CA . ARG A 1 164 ? -15.636 6.846 -0.515 1.00 70.62 164 ARG A CA 1
ATOM 1272 C C . ARG A 1 164 ? -16.391 7.048 -1.833 1.00 70.62 164 ARG A C 1
ATOM 1274 O O . ARG A 1 164 ? -17.518 6.571 -1.950 1.00 70.62 164 ARG A O 1
ATOM 1281 N N . GLY A 1 165 ? -15.784 7.753 -2.792 1.00 72.25 165 GLY A N 1
ATOM 1282 C CA . GLY A 1 165 ? -16.323 8.000 -4.127 1.00 72.25 165 GLY A CA 1
ATOM 1283 C C . GLY A 1 165 ? -15.938 6.923 -5.148 1.00 72.25 165 GLY A C 1
ATOM 1284 O O . GLY A 1 165 ? -15.918 5.733 -4.852 1.00 72.25 165 GLY A O 1
ATOM 1285 N N . ALA A 1 166 ? -15.643 7.352 -6.377 1.00 78.56 166 ALA A N 1
ATOM 1286 C CA . ALA A 1 166 ? -15.299 6.469 -7.497 1.00 78.56 166 ALA A CA 1
ATOM 1287 C C . ALA A 1 166 ? -13.821 6.030 -7.530 1.00 78.56 166 ALA A C 1
ATOM 1289 O O . ALA A 1 166 ? -13.441 5.245 -8.399 1.00 78.56 166 ALA A O 1
ATOM 1290 N N . LYS A 1 167 ? -12.986 6.545 -6.619 1.00 88.62 167 LYS A N 1
ATOM 1291 C CA . LYS A 1 167 ? -11.559 6.226 -6.569 1.00 88.62 167 LYS A CA 1
ATOM 1292 C C . LYS A 1 167 ? -11.287 4.993 -5.701 1.00 88.62 167 LYS A C 1
ATOM 1294 O O . LYS A 1 167 ? -11.956 4.763 -4.694 1.00 88.62 167 LYS A O 1
ATOM 1299 N N . HIS A 1 168 ? -10.254 4.230 -6.044 1.00 88.31 168 HIS A N 1
ATOM 1300 C CA . HIS A 1 168 ? -9.769 3.081 -5.272 1.00 88.31 168 HIS A CA 1
ATOM 1301 C C . HIS A 1 168 ? -8.245 3.109 -5.130 1.00 88.31 168 HIS A C 1
ATOM 1303 O O . HIS A 1 168 ? -7.536 3.714 -5.931 1.00 88.31 168 HIS A O 1
ATOM 1309 N N . CYS A 1 169 ? -7.725 2.429 -4.107 1.00 91.00 169 CYS A N 1
ATOM 1310 C CA . CYS A 1 169 ? -6.283 2.268 -3.933 1.00 91.00 169 CYS A CA 1
ATOM 1311 C C . CYS A 1 169 ? -5.746 1.255 -4.954 1.00 91.00 169 CYS A C 1
ATOM 1313 O O . CYS A 1 169 ? -6.236 0.125 -5.025 1.00 91.00 169 CYS A O 1
ATOM 1315 N N . SER A 1 170 ? -4.732 1.639 -5.726 1.00 91.69 170 SER A N 1
ATOM 1316 C CA . SER A 1 170 ? -4.059 0.775 -6.699 1.00 91.69 170 SER A CA 1
ATOM 1317 C C . SER A 1 170 ? -2.559 0.692 -6.447 1.00 91.69 170 SER A C 1
ATOM 1319 O O . SER A 1 170 ? -1.932 1.652 -6.002 1.00 91.69 170 SER A O 1
ATOM 1321 N N . HIS A 1 171 ? -1.973 -0.460 -6.770 1.00 92.50 171 HIS A N 1
ATOM 1322 C CA . HIS A 1 171 ? -0.543 -0.706 -6.647 1.00 92.50 171 HIS A CA 1
ATOM 1323 C C . HIS A 1 171 ? 0.223 -0.216 -7.875 1.00 92.50 171 HIS A C 1
ATOM 1325 O O . HIS A 1 171 ? 0.048 -0.706 -8.988 1.00 92.50 171 HIS A O 1
ATOM 1331 N N . ARG A 1 172 ? 1.179 0.681 -7.645 1.00 92.25 172 ARG A N 1
ATOM 1332 C CA . ARG A 1 172 ? 2.176 1.164 -8.611 1.00 92.25 172 ARG A CA 1
ATOM 1333 C C . ARG A 1 172 ? 3.215 0.106 -8.983 1.00 92.25 172 ARG A C 1
ATOM 1335 O O . ARG A 1 172 ? 3.847 0.243 -10.024 1.00 92.25 172 ARG A O 1
ATOM 1342 N N . CYS A 1 173 ? 3.394 -0.911 -8.137 1.00 90.44 173 CYS A N 1
ATOM 1343 C CA . CYS A 1 173 ? 4.379 -1.983 -8.316 1.00 90.44 173 CYS A CA 1
ATOM 1344 C C . CYS A 1 173 ? 3.849 -3.221 -9.055 1.00 90.44 173 CYS A C 1
ATOM 1346 O O . CYS A 1 173 ? 4.601 -4.164 -9.267 1.00 90.44 173 CYS A O 1
ATOM 1348 N N . ASN A 1 174 ? 2.552 -3.264 -9.389 1.00 83.81 174 ASN A N 1
ATOM 1349 C CA . ASN A 1 174 ? 1.851 -4.432 -9.944 1.00 83.81 174 ASN A CA 1
ATOM 1350 C C . ASN A 1 174 ? 1.865 -5.713 -9.070 1.00 83.81 174 ASN A C 1
ATOM 1352 O O . ASN A 1 174 ? 1.196 -6.683 -9.401 1.00 83.81 174 ASN A O 1
ATOM 1356 N N . ARG A 1 175 ? 2.528 -5.709 -7.907 1.00 85.81 175 ARG A N 1
ATOM 1357 C CA . ARG A 1 175 ? 2.574 -6.827 -6.942 1.00 85.81 175 ARG A CA 1
ATOM 1358 C C . ARG A 1 175 ? 1.457 -6.758 -5.886 1.00 85.81 175 ARG A C 1
ATOM 1360 O O . ARG A 1 175 ? 1.642 -7.109 -4.722 1.00 85.81 175 ARG A O 1
ATOM 1367 N N . GLY A 1 176 ? 0.317 -6.178 -6.257 1.00 74.19 176 GLY A N 1
ATOM 1368 C CA . GLY A 1 176 ? -0.786 -5.912 -5.331 1.00 74.19 176 GLY A CA 1
ATOM 1369 C C . GLY A 1 176 ? -1.699 -7.104 -5.078 1.00 74.19 176 GLY A C 1
ATOM 1370 O O . GLY A 1 176 ? -2.233 -7.250 -3.981 1.00 74.19 176 GLY A O 1
ATOM 1371 N N . ARG A 1 177 ? -1.889 -7.939 -6.102 1.00 72.00 177 ARG A N 1
ATOM 1372 C CA . ARG A 1 177 ? -2.650 -9.191 -6.020 1.00 72.00 177 ARG A CA 1
ATOM 1373 C C . ARG A 1 177 ? -1.705 -10.352 -5.742 1.00 72.00 177 ARG A C 1
ATOM 1375 O O . ARG A 1 177 ? -0.503 -10.179 -5.912 1.00 72.00 177 ARG A O 1
ATOM 1382 N N . ALA A 1 178 ? -2.279 -11.484 -5.324 1.00 68.00 178 ALA A N 1
ATOM 1383 C CA . ALA A 1 178 ? -1.557 -12.723 -5.061 1.00 68.00 178 ALA A CA 1
ATOM 1384 C C . ALA A 1 178 ? -0.530 -12.996 -6.168 1.00 68.00 178 ALA A C 1
ATOM 1386 O O . ALA A 1 178 ? -0.886 -13.230 -7.322 1.00 68.00 178 ALA A O 1
ATOM 1387 N N . ASP A 1 179 ? 0.730 -12.893 -5.782 1.00 70.69 179 ASP A N 1
ATOM 1388 C CA . ASP A 1 179 ? 1.906 -13.219 -6.571 1.00 70.69 179 ASP A CA 1
ATOM 1389 C C . ASP A 1 179 ? 2.656 -14.338 -5.855 1.00 70.69 179 ASP A C 1
ATOM 1391 O O . ASP A 1 179 ? 2.469 -14.516 -4.657 1.00 70.69 179 ASP A O 1
ATOM 1395 N N . THR A 1 180 ? 3.507 -15.097 -6.527 1.00 77.06 180 THR A N 1
ATOM 1396 C CA . THR A 1 180 ? 4.166 -16.244 -5.903 1.00 77.06 180 THR A CA 1
ATOM 1397 C C . THR A 1 180 ? 5.611 -15.907 -5.556 1.00 77.06 180 THR A C 1
ATOM 1399 O O . THR A 1 180 ? 6.490 -15.890 -6.413 1.00 77.06 180 THR A O 1
ATOM 1402 N N . LEU A 1 181 ? 5.890 -15.722 -4.264 1.00 79.44 181 LEU A N 1
ATOM 1403 C CA . LEU A 1 181 ? 7.249 -15.621 -3.740 1.00 79.44 181 LEU A CA 1
ATOM 1404 C C . LEU A 1 181 ? 7.652 -16.965 -3.135 1.00 79.44 181 LEU A C 1
ATOM 1406 O O . LEU A 1 181 ? 7.136 -17.360 -2.092 1.00 79.44 181 LEU A O 1
ATOM 1410 N N . LYS A 1 182 ? 8.595 -17.671 -3.772 1.00 81.38 182 LYS A N 1
ATOM 1411 C CA . LYS A 1 182 ? 9.138 -18.952 -3.268 1.00 81.38 182 LYS A CA 1
ATOM 1412 C C . LYS A 1 182 ? 8.039 -19.987 -2.942 1.00 81.38 182 LYS A C 1
ATOM 1414 O O . LYS A 1 182 ? 8.138 -20.716 -1.961 1.00 81.38 182 LYS A O 1
ATOM 1419 N N . GLY A 1 183 ? 6.987 -20.039 -3.764 1.00 81.25 183 GLY A N 1
ATOM 1420 C CA . GLY A 1 183 ? 5.849 -20.954 -3.591 1.00 81.25 183 GLY A CA 1
ATOM 1421 C C . GLY A 1 183 ? 4.781 -20.485 -2.596 1.00 81.25 183 GLY A C 1
ATOM 1422 O O . GLY A 1 183 ? 3.865 -21.246 -2.297 1.00 81.25 183 GLY A O 1
ATOM 1423 N N . ILE A 1 184 ? 4.886 -19.258 -2.081 1.00 82.38 184 ILE A N 1
ATOM 1424 C CA . ILE A 1 184 ? 3.906 -18.647 -1.181 1.00 82.38 184 ILE A CA 1
ATOM 1425 C C . ILE A 1 184 ? 3.197 -17.527 -1.932 1.00 82.38 184 ILE A C 1
ATOM 1427 O O . ILE A 1 184 ? 3.855 -16.634 -2.467 1.00 82.38 184 ILE A O 1
ATOM 1431 N N . ASP A 1 185 ? 1.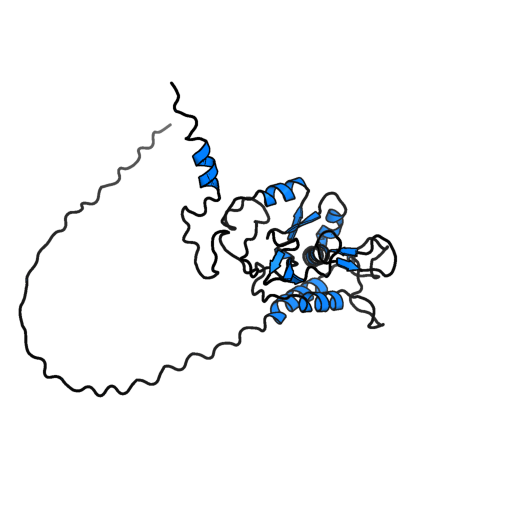867 -17.540 -1.916 1.00 86.25 185 ASP A N 1
ATOM 1432 C CA . ASP A 1 185 ? 1.091 -16.412 -2.419 1.00 86.25 185 ASP A CA 1
ATOM 1433 C C . ASP A 1 185 ? 1.293 -15.201 -1.504 1.00 86.25 185 ASP A C 1
ATOM 1435 O O . ASP A 1 185 ? 1.033 -15.263 -0.298 1.00 86.25 185 ASP A O 1
ATOM 1439 N N . VAL A 1 186 ? 1.747 -14.088 -2.068 1.00 89.12 186 VAL A N 1
ATOM 1440 C CA . VAL A 1 186 ? 2.060 -12.836 -1.383 1.00 89.12 186 VAL A CA 1
ATOM 1441 C C . VAL A 1 186 ? 1.318 -11.658 -1.989 1.00 89.12 186 VAL A C 1
ATOM 1443 O O . VAL A 1 186 ? 0.941 -11.664 -3.155 1.00 89.12 186 VAL A O 1
ATOM 1446 N N . CYS A 1 187 ? 1.134 -10.608 -1.195 1.00 90.81 187 CYS A N 1
ATOM 1447 C CA . CYS A 1 187 ? 0.692 -9.306 -1.681 1.00 90.81 187 CYS A CA 1
ATOM 1448 C C . CYS A 1 187 ? 1.529 -8.189 -1.057 1.00 90.81 187 CYS A C 1
ATOM 1450 O O . CYS A 1 187 ? 1.892 -8.241 0.121 1.00 90.81 187 CYS A O 1
ATOM 1452 N N . CYS A 1 188 ? 1.844 -7.171 -1.857 1.00 93.31 188 CYS A N 1
ATOM 1453 C CA . CYS A 1 188 ? 2.521 -5.973 -1.383 1.00 93.31 188 CYS A CA 1
ATOM 1454 C C . CYS A 1 188 ? 1.555 -5.096 -0.579 1.00 93.31 188 CYS A C 1
ATOM 1456 O O . CYS A 1 188 ? 0.422 -4.856 -1.001 1.00 93.31 188 CYS A O 1
ATOM 1458 N N . ILE A 1 189 ? 2.010 -4.577 0.559 1.00 92.88 189 ILE A N 1
ATOM 1459 C CA . ILE A 1 189 ? 1.250 -3.635 1.393 1.00 92.88 189 ILE A CA 1
ATOM 1460 C C . ILE A 1 189 ? 1.965 -2.297 1.604 1.00 92.88 189 ILE A C 1
ATOM 1462 O O . ILE A 1 189 ? 1.473 -1.475 2.367 1.00 92.88 189 ILE A O 1
ATOM 1466 N N . ASN A 1 190 ? 3.103 -2.067 0.942 1.00 94.50 190 ASN A N 1
ATOM 1467 C CA . ASN A 1 190 ? 3.865 -0.827 1.089 1.00 94.50 190 ASN A CA 1
ATOM 1468 C C . ASN A 1 190 ? 3.023 0.377 0.610 1.00 94.50 190 ASN A C 1
ATOM 1470 O O . ASN A 1 190 ? 2.681 0.420 -0.576 1.00 94.50 190 ASN A O 1
ATOM 1474 N N . PRO A 1 191 ? 2.702 1.362 1.471 1.00 94.38 191 PRO A N 1
ATOM 1475 C CA . PRO A 1 191 ? 1.887 2.506 1.079 1.00 94.38 191 PRO A CA 1
ATOM 1476 C C . PRO A 1 191 ? 2.568 3.432 0.070 1.00 94.38 191 PRO A C 1
ATOM 1478 O O . PRO A 1 191 ? 1.874 4.000 -0.766 1.00 94.38 191 PRO A O 1
ATOM 1481 N N . HIS A 1 192 ? 3.902 3.499 0.021 1.00 94.31 192 HIS A N 1
ATOM 1482 C CA . HIS A 1 192 ? 4.620 4.210 -1.048 1.00 94.31 192 HIS A CA 1
ATOM 1483 C C . HIS A 1 192 ? 4.368 3.588 -2.428 1.00 94.31 192 HIS A C 1
ATOM 1485 O O . HIS A 1 192 ? 4.491 4.251 -3.461 1.00 94.31 192 HIS A O 1
ATOM 1491 N N . HIS A 1 193 ? 3.969 2.313 -2.466 1.00 94.56 193 HIS A N 1
ATOM 1492 C CA . HIS A 1 193 ? 3.610 1.606 -3.691 1.00 94.56 193 HIS A CA 1
ATOM 1493 C C . HIS A 1 193 ? 2.130 1.734 -4.032 1.00 94.56 193 HIS A C 1
ATOM 1495 O O . HIS A 1 193 ? 1.687 1.113 -4.998 1.00 94.56 193 HIS A O 1
ATOM 1501 N N . LEU A 1 194 ? 1.367 2.509 -3.271 1.00 94.88 194 LEU A N 1
ATOM 1502 C CA . LEU A 1 194 ? -0.051 2.722 -3.482 1.00 94.88 194 LEU A CA 1
ATOM 1503 C C . LEU A 1 194 ? -0.305 4.121 -4.041 1.00 94.88 194 LEU A C 1
ATOM 1505 O O . LEU A 1 194 ? 0.527 5.020 -3.945 1.00 94.88 194 LEU A O 1
ATOM 1509 N N . ARG A 1 195 ? -1.459 4.273 -4.677 1.00 93.81 195 ARG A N 1
ATOM 1510 C CA . ARG A 1 195 ? -2.034 5.559 -5.071 1.00 93.81 195 ARG A CA 1
ATOM 1511 C C . ARG A 1 195 ? -3.547 5.455 -5.057 1.00 93.81 195 ARG A C 1
ATOM 1513 O O . ARG A 1 195 ? -4.082 4.367 -5.295 1.00 93.81 195 ARG A O 1
ATOM 1520 N N . LEU A 1 196 ? -4.223 6.570 -4.839 1.00 93.81 196 LEU A N 1
ATOM 1521 C CA . LEU A 1 196 ? -5.647 6.686 -5.087 1.00 93.81 196 LEU A CA 1
ATOM 1522 C C . LEU A 1 196 ? -5.863 7.032 -6.564 1.00 93.81 196 LEU A C 1
ATOM 1524 O O . LEU A 1 196 ? -5.293 7.994 -7.064 1.00 93.81 196 LEU A O 1
ATOM 1528 N N . CYS A 1 197 ? -6.642 6.226 -7.279 1.00 92.56 197 CYS A N 1
ATOM 1529 C CA . CYS A 1 197 ? -6.908 6.458 -8.695 1.00 92.56 197 CYS A CA 1
ATOM 1530 C C . CYS A 1 197 ? -8.315 6.007 -9.076 1.00 92.56 197 CYS A C 1
ATOM 1532 O O . CYS A 1 197 ? -8.914 5.171 -8.392 1.00 92.56 197 CYS A O 1
ATOM 1534 N N . ASP A 1 198 ? -8.837 6.516 -10.182 1.00 92.81 198 ASP A N 1
ATOM 1535 C CA . ASP A 1 198 ? -10.076 6.010 -10.760 1.00 92.81 198 ASP A CA 1
ATOM 1536 C C . ASP A 1 198 ? -9.861 4.729 -11.597 1.00 92.81 198 ASP A C 1
ATOM 1538 O O . ASP A 1 198 ? -8.768 4.151 -11.684 1.00 92.81 198 ASP A O 1
ATOM 1542 N N . GLY A 1 199 ? -10.952 4.217 -12.174 1.00 89.31 199 GLY A N 1
ATOM 1543 C CA . GLY A 1 199 ? -10.929 3.029 -13.025 1.00 89.31 199 GLY A CA 1
ATOM 1544 C C . GLY A 1 199 ? -10.073 3.187 -14.282 1.00 89.31 199 GLY A C 1
ATOM 1545 O O . GLY A 1 199 ? -9.373 2.240 -14.640 1.00 89.31 199 GLY A O 1
ATOM 1546 N N . ALA A 1 200 ? -10.115 4.350 -14.932 1.00 90.56 200 ALA A N 1
ATOM 1547 C CA . ALA A 1 200 ? -9.398 4.616 -16.174 1.00 90.56 200 ALA A CA 1
ATOM 1548 C C . ALA A 1 200 ? -7.894 4.753 -15.913 1.00 90.56 200 ALA A C 1
ATOM 1550 O O . ALA A 1 200 ? -7.102 4.045 -16.534 1.00 90.56 200 ALA A O 1
ATOM 1551 N N . GLU A 1 201 ? -7.512 5.550 -14.915 1.00 91.19 201 GLU A N 1
ATOM 1552 C CA . GLU A 1 201 ? -6.131 5.704 -14.453 1.00 91.19 201 GLU A CA 1
ATOM 1553 C C . GLU A 1 201 ? -5.531 4.353 -14.041 1.00 91.19 201 GLU A C 1
ATOM 1555 O O . GLU A 1 201 ? -4.395 4.015 -14.370 1.00 91.19 201 GLU A O 1
ATOM 1560 N N . ASN A 1 202 ? -6.298 3.510 -13.344 1.00 90.12 202 ASN A N 1
ATOM 1561 C CA . ASN A 1 202 ? -5.814 2.184 -12.977 1.00 90.12 202 ASN A CA 1
ATOM 1562 C C . ASN A 1 202 ? -5.484 1.310 -14.197 1.00 90.12 202 ASN A C 1
ATOM 1564 O O . ASN A 1 202 ? -4.513 0.553 -14.159 1.00 90.12 202 ASN A O 1
ATOM 1568 N N . GLN A 1 203 ? -6.294 1.379 -15.256 1.00 88.31 203 GLN A N 1
ATOM 1569 C CA . GLN A 1 203 ? -6.051 0.608 -16.478 1.00 88.31 203 GLN A CA 1
ATOM 1570 C C . GLN A 1 203 ? -4.879 1.173 -17.282 1.00 88.31 203 GLN A C 1
ATOM 1572 O O . GLN A 1 203 ? -4.055 0.391 -17.753 1.00 88.31 203 GLN A O 1
ATOM 1577 N N . ASP A 1 204 ? -4.751 2.497 -17.362 1.00 87.62 204 ASP A N 1
ATOM 1578 C CA . ASP A 1 204 ? -3.635 3.169 -18.039 1.00 87.62 204 ASP A CA 1
ATOM 1579 C C . ASP A 1 204 ? -2.280 2.727 -17.461 1.00 87.62 204 ASP A C 1
ATOM 1581 O O . ASP A 1 204 ? -1.403 2.212 -18.158 1.00 87.62 204 ASP A O 1
ATOM 1585 N N . HIS A 1 205 ? -2.162 2.738 -16.133 1.00 86.25 205 HIS A N 1
ATOM 1586 C CA . HIS A 1 205 ? -0.955 2.269 -15.460 1.00 86.25 205 HIS A CA 1
ATOM 1587 C C . HIS A 1 205 ? -0.672 0.772 -15.637 1.00 86.25 205 HIS A C 1
ATOM 1589 O O . HIS A 1 205 ? 0.498 0.384 -15.674 1.00 86.25 205 HIS A O 1
ATOM 1595 N N . LYS A 1 206 ? -1.698 -0.086 -15.741 1.00 82.19 206 LYS A N 1
ATOM 1596 C CA . LYS A 1 206 ? -1.489 -1.509 -16.077 1.00 82.19 206 LYS A CA 1
ATOM 1597 C C . LYS A 1 206 ? -0.911 -1.666 -17.480 1.00 82.19 206 LYS A C 1
ATOM 1599 O O . LYS A 1 206 ? -0.092 -2.553 -17.701 1.00 82.19 206 LYS A O 1
ATOM 1604 N N . GLY A 1 207 ? -1.312 -0.788 -18.398 1.00 78.50 207 GLY A N 1
ATOM 1605 C CA . GLY A 1 207 ? -0.786 -0.690 -19.755 1.00 78.50 207 GLY A CA 1
ATOM 1606 C C . GLY A 1 207 ? 0.582 -0.012 -19.855 1.00 78.50 207 GLY A C 1
ATOM 1607 O O . GLY A 1 207 ? 1.132 0.072 -20.951 1.00 78.50 207 GLY A O 1
ATOM 1608 N N . CYS A 1 208 ? 1.171 0.455 -18.747 1.00 80.88 208 CYS A N 1
ATOM 1609 C CA . CYS A 1 208 ? 2.475 1.109 -18.765 1.00 80.88 208 CYS A CA 1
ATOM 1610 C C . CYS A 1 208 ? 3.565 0.141 -19.259 1.00 80.88 208 CYS A C 1
ATOM 1612 O O . CYS A 1 208 ? 4.069 -0.687 -18.498 1.00 80.88 208 CYS A O 1
ATOM 1614 N N . LYS A 1 209 ? 3.965 0.275 -20.531 1.00 70.94 209 LYS A N 1
ATOM 1615 C CA . LYS A 1 209 ? 5.061 -0.487 -21.163 1.00 70.94 209 LYS A CA 1
ATOM 1616 C C . LYS A 1 209 ? 6.438 0.166 -20.988 1.00 70.94 209 LYS A C 1
ATOM 1618 O O . LYS A 1 209 ? 7.424 -0.284 -21.570 1.00 70.94 209 LYS A O 1
ATOM 1623 N N . ARG A 1 210 ? 6.531 1.269 -20.234 1.00 69.19 210 ARG A N 1
ATOM 1624 C CA . ARG A 1 210 ? 7.825 1.907 -19.968 1.00 69.19 210 ARG A CA 1
ATOM 1625 C C . ARG A 1 210 ? 8.655 0.987 -19.087 1.00 69.19 210 ARG A C 1
ATOM 1627 O O . ARG A 1 210 ? 8.166 0.400 -18.125 1.00 69.19 210 ARG A O 1
ATOM 1634 N N . SER A 1 211 ? 9.918 0.879 -19.444 1.00 64.06 211 SER A N 1
ATOM 1635 C CA . SER A 1 211 ? 10.873 0.021 -18.768 1.00 64.06 211 SER A CA 1
ATOM 1636 C C . SER A 1 211 ? 11.546 0.762 -17.607 1.00 64.06 211 SER A C 1
ATOM 1638 O O . SER A 1 211 ? 11.739 0.168 -16.567 1.00 64.06 211 SER A O 1
ATOM 1640 N N . GLN A 1 212 ? 11.848 2.061 -17.708 1.00 72.19 212 GLN A N 1
ATOM 1641 C CA . GLN A 1 212 ? 12.516 2.810 -16.640 1.00 72.19 212 GLN A CA 1
ATOM 1642 C C . GLN A 1 212 ? 11.528 3.588 -15.778 1.00 72.19 212 GLN A C 1
ATOM 1644 O O . GLN A 1 212 ? 10.675 4.313 -16.299 1.00 72.19 212 GLN A O 1
ATOM 1649 N N . ALA A 1 213 ? 11.684 3.499 -14.453 1.00 73.50 213 ALA A N 1
ATOM 1650 C CA . ALA A 1 213 ? 10.828 4.226 -13.513 1.00 73.50 213 ALA A CA 1
ATOM 1651 C C . ALA A 1 213 ? 10.959 5.742 -13.720 1.00 73.50 213 ALA A C 1
ATOM 1653 O O . ALA A 1 213 ? 9.960 6.457 -13.726 1.00 73.50 213 ALA A O 1
ATOM 1654 N N . ALA A 1 214 ? 12.179 6.222 -13.990 1.00 74.62 214 ALA A N 1
ATOM 1655 C CA . ALA A 1 214 ? 12.479 7.635 -14.216 1.00 74.62 214 ALA A CA 1
ATOM 1656 C C . ALA A 1 214 ? 11.706 8.251 -15.397 1.00 74.62 214 ALA A C 1
ATOM 1658 O O . ALA A 1 214 ? 11.362 9.433 -15.334 1.00 74.62 214 ALA A O 1
ATOM 1659 N N . TRP A 1 215 ? 11.399 7.456 -16.426 1.00 79.44 215 TRP A N 1
ATOM 1660 C CA . TRP A 1 215 ? 10.722 7.886 -17.658 1.00 79.44 215 TRP A CA 1
ATOM 1661 C C . TRP A 1 215 ? 9.244 7.496 -17.714 1.00 79.44 215 TRP A C 1
ATOM 1663 O O . TRP A 1 215 ? 8.594 7.639 -18.752 1.00 79.44 215 TRP A O 1
ATOM 1673 N N . CYS A 1 216 ? 8.698 6.975 -16.616 1.00 83.69 216 CYS A N 1
ATOM 1674 C CA . CYS A 1 216 ? 7.265 6.778 -16.496 1.00 83.69 216 CYS A CA 1
ATOM 1675 C C . CYS A 1 216 ? 6.552 8.145 -16.589 1.00 83.69 216 CYS A C 1
ATOM 1677 O O . CYS A 1 216 ? 6.903 9.036 -15.814 1.00 83.69 216 CYS A O 1
ATOM 1679 N N . PRO A 1 217 ? 5.563 8.315 -17.491 1.00 86.00 217 PRO A N 1
ATOM 1680 C CA . PRO A 1 217 ? 4.832 9.575 -17.636 1.00 86.00 217 PRO A CA 1
ATOM 1681 C C . PRO A 1 217 ? 3.778 9.780 -16.543 1.00 86.00 217 PRO A C 1
ATOM 1683 O O . PRO A 1 217 ? 3.318 10.897 -16.348 1.00 86.00 217 PRO A O 1
ATOM 1686 N N . HIS A 1 218 ? 3.381 8.708 -15.854 1.00 88.88 218 HIS A N 1
ATOM 1687 C CA . HIS A 1 218 ? 2.369 8.783 -14.813 1.00 88.88 218 HIS A CA 1
ATOM 1688 C C . HIS A 1 218 ? 2.887 9.483 -13.556 1.00 88.88 218 HIS A C 1
ATOM 1690 O O . HIS A 1 218 ? 4.033 9.259 -13.159 1.00 88.88 218 HIS A O 1
ATOM 1696 N N . GLU A 1 219 ? 1.997 10.207 -12.882 1.00 89.00 219 GLU A N 1
ATOM 1697 C CA . GLU A 1 219 ? 2.219 10.779 -11.558 1.00 89.00 219 GLU A CA 1
ATOM 1698 C C . GLU A 1 219 ? 1.168 10.202 -10.586 1.00 89.00 219 GLU A C 1
ATOM 1700 O O . GLU A 1 219 ? -0.026 10.359 -10.832 1.00 89.00 219 GLU A O 1
ATOM 1705 N N . PRO A 1 220 ? 1.566 9.492 -9.516 1.00 88.56 220 PRO A N 1
ATOM 1706 C CA . PRO A 1 220 ? 2.937 9.129 -9.177 1.00 88.56 220 PRO A CA 1
ATOM 1707 C C . PRO A 1 220 ? 3.486 7.994 -10.066 1.00 88.56 220 PRO A C 1
ATOM 1709 O O . PRO A 1 220 ? 2.767 7.071 -10.467 1.00 88.56 220 PRO A O 1
ATOM 1712 N N . LYS A 1 221 ? 4.798 8.029 -10.343 1.00 89.88 221 LYS A N 1
ATOM 1713 C CA . LYS A 1 221 ? 5.489 7.114 -11.281 1.00 89.88 221 LYS A CA 1
ATOM 1714 C C . LYS A 1 221 ? 5.278 5.629 -10.971 1.00 89.88 221 LYS A C 1
ATOM 1716 O O . LYS A 1 221 ? 5.114 5.242 -9.819 1.00 89.88 221 LYS A O 1
ATOM 1721 N N . CYS A 1 222 ? 5.321 4.757 -11.973 1.00 89.88 222 CYS A N 1
ATOM 1722 C CA . CYS A 1 222 ? 5.288 3.310 -11.740 1.00 89.88 222 CYS A CA 1
ATOM 1723 C C . CYS A 1 222 ? 6.545 2.843 -10.991 1.00 89.88 222 CYS A C 1
ATOM 1725 O O . CYS A 1 222 ? 7.614 3.438 -11.129 1.00 89.88 222 CYS A O 1
ATOM 1727 N N . ILE A 1 223 ? 6.404 1.773 -10.208 1.00 89.88 223 ILE A N 1
ATOM 1728 C CA . ILE A 1 223 ? 7.495 1.174 -9.438 1.00 89.88 223 ILE A CA 1
ATOM 1729 C C . ILE A 1 223 ? 7.800 -0.191 -10.041 1.00 89.88 223 ILE A C 1
ATOM 1731 O O . ILE A 1 223 ? 6.890 -0.970 -10.312 1.00 89.88 223 ILE A O 1
ATOM 1735 N N . PHE A 1 224 ? 9.078 -0.485 -10.243 1.00 87.94 224 PHE A N 1
ATOM 1736 C CA . PHE A 1 224 ? 9.524 -1.785 -10.724 1.00 87.94 224 PHE A CA 1
ATOM 1737 C C . PHE A 1 224 ? 10.275 -2.488 -9.609 1.00 87.94 224 PHE A C 1
ATOM 1739 O O . PHE A 1 224 ? 11.105 -1.874 -8.942 1.00 87.94 224 PHE A O 1
ATOM 1746 N N . THR A 1 225 ? 9.963 -3.762 -9.396 1.00 88.94 225 THR A N 1
ATOM 1747 C CA . THR A 1 225 ? 10.651 -4.597 -8.416 1.00 88.94 225 THR A CA 1
ATOM 1748 C C . THR A 1 225 ? 10.969 -5.961 -9.008 1.00 88.94 225 THR A C 1
ATOM 1750 O O . THR A 1 225 ? 10.216 -6.462 -9.848 1.00 88.94 225 THR A O 1
ATOM 1753 N N . ASN A 1 226 ? 12.049 -6.586 -8.544 1.00 87.12 226 ASN A N 1
ATOM 1754 C CA . ASN A 1 226 ? 12.335 -7.980 -8.872 1.00 87.12 226 ASN A CA 1
ATOM 1755 C C . ASN A 1 226 ? 11.348 -8.928 -8.159 1.00 87.12 226 ASN A C 1
ATOM 1757 O O . ASN A 1 226 ? 10.448 -8.484 -7.436 1.00 87.12 226 ASN A O 1
ATOM 1761 N N . ASP A 1 227 ? 11.528 -10.235 -8.352 1.00 86.94 227 ASP A N 1
ATOM 1762 C CA . ASP A 1 227 ? 10.659 -11.261 -7.758 1.00 86.94 227 ASP A CA 1
ATOM 1763 C C . ASP A 1 227 ? 10.771 -11.354 -6.237 1.00 86.94 227 ASP A C 1
ATOM 1765 O O . ASP A 1 227 ? 9.844 -11.816 -5.585 1.00 86.94 227 ASP A O 1
ATOM 1769 N N . GLU A 1 228 ? 11.857 -10.853 -5.647 1.00 89.56 228 GLU A N 1
ATOM 1770 C CA . GLU A 1 228 ? 12.022 -10.752 -4.191 1.00 89.56 228 GLU A CA 1
ATOM 1771 C C . GLU A 1 228 ? 11.427 -9.456 -3.612 1.00 89.56 228 GLU A C 1
ATOM 1773 O O . GLU A 1 228 ? 11.413 -9.248 -2.395 1.00 89.56 228 GLU A O 1
ATOM 1778 N N . GLY A 1 229 ? 10.902 -8.586 -4.480 1.00 90.19 229 GLY A N 1
ATOM 1779 C CA . GLY A 1 229 ? 10.302 -7.316 -4.102 1.00 90.19 229 GLY A CA 1
ATOM 1780 C C . GLY A 1 229 ? 11.299 -6.170 -3.955 1.00 90.19 229 GLY A C 1
ATOM 1781 O O . GLY A 1 229 ? 10.897 -5.100 -3.517 1.00 90.19 229 GLY A O 1
ATOM 1782 N N . PHE A 1 230 ? 12.568 -6.334 -4.328 1.00 90.81 230 PHE A N 1
ATOM 1783 C CA . PHE A 1 230 ? 13.532 -5.234 -4.303 1.00 90.81 230 PHE A CA 1
ATOM 1784 C C . PHE A 1 230 ? 13.318 -4.284 -5.469 1.00 90.81 230 PHE A C 1
ATOM 1786 O O . PHE A 1 230 ? 13.126 -4.732 -6.600 1.00 90.81 230 PHE A O 1
ATOM 1793 N N . TRP A 1 231 ? 13.396 -2.984 -5.197 1.00 90.44 231 TRP A N 1
ATOM 1794 C CA . TRP A 1 231 ? 13.301 -1.946 -6.210 1.00 90.44 231 TRP A CA 1
ATOM 1795 C C . TRP A 1 231 ? 14.335 -2.119 -7.322 1.00 90.44 231 TRP A C 1
ATOM 1797 O O . TRP A 1 231 ? 15.503 -2.433 -7.073 1.00 90.44 231 TRP A O 1
ATOM 1807 N N . LEU A 1 232 ? 13.894 -1.841 -8.546 1.00 84.62 232 LEU A N 1
ATOM 1808 C CA . LEU A 1 232 ? 14.700 -1.836 -9.750 1.00 84.62 232 LEU A CA 1
ATOM 1809 C C . LEU A 1 232 ? 14.599 -0.479 -10.464 1.00 84.62 232 LEU A C 1
ATOM 1811 O O . LEU A 1 232 ? 13.497 0.057 -10.617 1.00 84.62 232 LEU A O 1
ATOM 1815 N N . PRO A 1 233 ? 15.716 0.054 -10.989 1.00 78.06 233 PRO A N 1
ATOM 1816 C CA . PRO A 1 233 ? 15.698 1.276 -11.790 1.00 78.06 233 PRO A CA 1
ATOM 1817 C C . PRO A 1 233 ? 15.018 1.084 -13.161 1.00 78.06 233 PRO A C 1
ATOM 1819 O O . PRO A 1 233 ? 14.365 2.012 -13.653 1.00 78.06 233 PRO A O 1
ATOM 1822 N N . CYS A 1 234 ? 15.135 -0.111 -13.767 1.00 76.81 234 CYS A N 1
ATOM 1823 C CA . CYS A 1 234 ? 14.437 -0.510 -14.998 1.00 76.81 234 CYS A CA 1
ATOM 1824 C C . CYS A 1 234 ? 13.734 -1.875 -14.803 1.00 76.81 234 CYS A C 1
ATOM 1826 O O . CYS A 1 234 ? 14.191 -2.735 -14.060 1.00 76.81 234 CYS A O 1
ATOM 1828 N N . ARG A 1 235 ? 12.626 -2.110 -15.506 1.00 72.69 235 ARG A N 1
ATOM 1829 C CA . ARG A 1 235 ? 11.850 -3.356 -15.534 1.00 72.69 235 ARG A CA 1
ATOM 1830 C C . ARG A 1 235 ? 12.692 -4.541 -16.014 1.00 72.69 235 ARG A C 1
ATOM 1832 O O . ARG A 1 235 ? 12.484 -5.649 -15.542 1.00 72.69 235 ARG A O 1
ATOM 1839 N N . ASN A 1 236 ? 13.645 -4.290 -16.915 1.00 68.00 236 ASN A N 1
ATOM 1840 C CA . ASN A 1 236 ? 14.468 -5.326 -17.548 1.00 68.00 236 ASN A CA 1
ATOM 1841 C C . ASN A 1 236 ? 15.754 -5.647 -16.764 1.00 68.00 236 ASN A C 1
ATOM 1843 O O . ASN A 1 236 ? 16.540 -6.486 -17.197 1.00 68.00 236 ASN A O 1
ATOM 1847 N N . THR A 1 237 ? 16.007 -4.993 -15.625 1.00 69.12 237 THR A N 1
ATOM 1848 C CA . THR A 1 237 ? 17.174 -5.314 -14.788 1.00 69.12 237 THR A CA 1
ATOM 1849 C C . THR A 1 237 ? 16.828 -6.419 -13.800 1.00 69.12 237 THR A C 1
ATOM 1851 O O . THR A 1 237 ? 15.844 -6.311 -13.081 1.00 69.12 237 THR A O 1
ATOM 1854 N N . THR A 1 238 ? 17.647 -7.464 -13.718 1.00 64.50 238 THR A N 1
ATOM 1855 C CA . THR A 1 238 ? 17.446 -8.576 -12.770 1.00 64.50 238 THR A CA 1
ATOM 1856 C C . THR A 1 238 ? 18.236 -8.404 -11.472 1.00 64.50 238 THR A C 1
ATOM 1858 O O . THR A 1 238 ? 17.954 -9.082 -10.485 1.00 64.50 238 THR A O 1
ATOM 1861 N N . SER A 1 239 ? 19.209 -7.486 -11.443 1.00 61.88 239 SER A N 1
ATOM 1862 C CA . SER A 1 239 ? 20.058 -7.224 -10.282 1.00 61.88 239 SER A CA 1
ATOM 1863 C C . SER A 1 239 ? 19.984 -5.768 -9.823 1.00 61.88 239 SER A C 1
ATOM 1865 O O . SER A 1 239 ? 19.779 -4.839 -10.601 1.00 61.88 239 SER A O 1
ATOM 1867 N N . ARG A 1 240 ? 20.183 -5.579 -8.517 1.00 56.56 240 ARG A N 1
ATOM 1868 C CA . ARG A 1 240 ? 20.141 -4.281 -7.831 1.00 56.56 240 ARG A CA 1
ATOM 1869 C C . ARG A 1 240 ? 21.369 -3.401 -8.124 1.00 56.56 240 ARG A C 1
ATOM 1871 O O . ARG A 1 240 ? 21.348 -2.214 -7.824 1.00 56.56 240 ARG A O 1
ATOM 1878 N N . SER A 1 241 ? 22.457 -3.990 -8.637 1.00 51.88 241 SER A N 1
ATOM 1879 C CA . SER A 1 241 ? 23.815 -3.420 -8.592 1.00 51.88 241 SER A CA 1
ATOM 1880 C C . SER A 1 241 ? 24.294 -2.766 -9.884 1.00 51.88 241 SER A C 1
ATOM 1882 O O . SER A 1 241 ? 25.453 -2.367 -9.965 1.00 51.88 241 SER A O 1
ATOM 1884 N N . THR A 1 242 ? 23.456 -2.669 -10.910 1.00 50.12 242 THR A N 1
ATOM 1885 C CA . THR A 1 242 ? 23.852 -2.038 -12.167 1.00 50.12 242 THR A CA 1
ATOM 1886 C C . THR A 1 242 ? 23.079 -0.742 -12.338 1.00 50.12 242 THR A C 1
ATOM 1888 O O . THR A 1 242 ? 21.859 -0.740 -12.488 1.00 50.12 242 THR A O 1
ATOM 1891 N N . LEU A 1 243 ? 23.810 0.381 -12.320 1.00 52.69 243 LEU A N 1
ATOM 1892 C CA . LEU A 1 243 ? 23.433 1.557 -13.104 1.00 52.69 243 LEU A CA 1
ATOM 1893 C C . LEU A 1 243 ? 22.916 1.024 -14.438 1.00 52.69 243 LEU A C 1
ATOM 1895 O O . LEU A 1 243 ? 23.653 0.323 -15.130 1.00 52.69 243 LEU A O 1
ATOM 1899 N N . CYS A 1 244 ? 21.641 1.247 -14.742 1.00 51.53 244 CYS A N 1
ATOM 1900 C CA . CYS A 1 244 ? 21.092 0.757 -15.994 1.00 51.53 244 CYS A CA 1
ATOM 1901 C C . CYS A 1 244 ? 21.818 1.495 -17.118 1.00 51.53 244 CYS A C 1
ATOM 1903 O O . CYS A 1 244 ? 21.532 2.657 -17.380 1.00 51.53 244 CYS A O 1
ATOM 1905 N N . VAL A 1 245 ? 22.772 0.823 -17.765 1.00 51.34 245 VAL A N 1
ATOM 1906 C CA . VAL A 1 245 ? 23.536 1.332 -18.923 1.00 51.34 245 VAL A CA 1
ATOM 1907 C C . VAL A 1 245 ? 22.696 1.248 -20.206 1.00 51.34 245 VAL A C 1
ATOM 1909 O O . VAL A 1 245 ? 23.190 1.280 -21.325 1.00 51.34 245 VAL A O 1
ATOM 1912 N N . CYS A 1 246 ? 21.392 1.070 -20.045 1.00 55.09 246 CYS A N 1
ATOM 1913 C CA . CYS A 1 246 ? 20.421 0.831 -21.086 1.00 55.09 246 CYS A CA 1
ATOM 1914 C C . CYS A 1 246 ? 20.076 2.156 -21.788 1.00 55.09 246 CYS A C 1
ATOM 1916 O O . CYS A 1 246 ? 18.958 2.657 -21.676 1.00 55.09 246 CYS A O 1
ATOM 1918 N N . GLU A 1 247 ? 21.051 2.739 -22.491 1.00 52.44 247 GLU A N 1
ATOM 1919 C CA . GLU A 1 247 ? 20.864 3.962 -23.280 1.00 52.44 247 GLU A CA 1
ATOM 1920 C C . GLU A 1 247 ? 19.843 3.764 -24.417 1.00 52.44 247 GLU A C 1
ATOM 1922 O O . GLU A 1 247 ? 19.216 4.741 -24.817 1.00 52.44 247 GLU A O 1
ATOM 1927 N N . MET A 1 248 ? 19.590 2.524 -24.882 1.00 48.84 248 MET A N 1
ATOM 1928 C CA . MET A 1 248 ? 18.585 2.241 -25.928 1.00 48.84 248 MET A CA 1
ATOM 1929 C C . MET A 1 248 ? 17.713 0.975 -25.736 1.00 48.84 248 MET A C 1
ATOM 1931 O O . MET A 1 248 ? 16.548 1.000 -26.127 1.00 48.84 248 MET A O 1
ATOM 1935 N N . ASP A 1 249 ? 18.168 -0.078 -25.045 1.00 47.59 249 ASP A N 1
ATOM 1936 C CA . ASP A 1 249 ? 17.425 -1.365 -24.953 1.00 47.59 249 ASP A CA 1
ATOM 1937 C C . ASP A 1 249 ? 16.333 -1.428 -23.867 1.00 47.59 249 ASP A C 1
ATOM 1939 O O . ASP A 1 249 ? 15.690 -2.452 -23.641 1.00 47.59 249 ASP A O 1
ATOM 1943 N N . CYS A 1 250 ? 16.099 -0.316 -23.168 1.00 51.28 250 CYS A N 1
ATOM 1944 C CA . CYS A 1 250 ? 14.932 -0.137 -22.301 1.00 51.28 250 CYS A CA 1
ATOM 1945 C C . CYS A 1 250 ? 13.754 0.487 -23.117 1.00 51.28 250 CYS A C 1
ATOM 1947 O O . CYS A 1 250 ? 12.722 0.863 -22.565 1.00 51.28 250 CYS A O 1
ATOM 1949 N N . LEU A 1 251 ? 13.801 0.575 -24.449 1.00 48.69 251 LEU A N 1
ATOM 1950 C CA . LEU A 1 251 ? 12.551 0.625 -25.221 1.00 48.69 251 LEU A CA 1
ATOM 1951 C C . LEU A 1 251 ? 11.882 -0.741 -25.024 1.00 48.69 251 LEU A C 1
ATOM 1953 O O . LEU A 1 251 ? 12.515 -1.751 -25.283 1.00 48.69 251 LEU A O 1
ATOM 1957 N N . GLY A 1 252 ? 10.684 -0.778 -24.427 1.00 42.91 252 GLY A N 1
ATOM 1958 C CA . GLY A 1 252 ? 10.020 -2.022 -24.013 1.00 42.91 252 GLY A CA 1
ATOM 1959 C C . GLY A 1 252 ? 9.703 -2.954 -25.184 1.00 42.91 252 GLY A C 1
ATOM 1960 O O . GLY A 1 252 ? 10.293 -2.847 -26.249 1.00 42.91 252 GLY A O 1
ATOM 1961 N N . ASP A 1 253 ? 8.698 -3.811 -25.042 1.00 45.81 253 ASP A N 1
ATOM 1962 C CA . ASP A 1 253 ? 8.220 -4.750 -26.079 1.00 45.81 253 ASP A CA 1
ATOM 1963 C C . ASP A 1 253 ? 7.886 -4.133 -27.472 1.00 45.81 253 ASP A C 1
ATOM 1965 O O . ASP A 1 253 ? 7.419 -4.834 -28.365 1.00 45.81 253 ASP A O 1
ATOM 1969 N N . ARG A 1 254 ? 8.152 -2.839 -27.699 1.00 42.84 254 ARG A N 1
ATOM 1970 C CA . ARG A 1 254 ? 8.165 -2.125 -28.984 1.00 42.84 254 ARG A CA 1
ATOM 1971 C C . ARG A 1 254 ? 8.907 -2.836 -30.112 1.00 42.84 254 ARG A C 1
ATOM 1973 O O . ARG A 1 254 ? 8.466 -2.714 -31.247 1.00 42.84 254 ARG A O 1
ATOM 1980 N N . ALA A 1 255 ? 9.959 -3.609 -29.832 1.00 42.94 255 ALA A N 1
ATOM 1981 C CA . ALA A 1 255 ? 10.637 -4.373 -30.886 1.00 42.94 255 ALA A CA 1
ATOM 1982 C C . ALA A 1 255 ? 9.709 -5.396 -31.582 1.00 42.94 255 ALA A C 1
ATOM 1984 O O . ALA A 1 255 ? 10.003 -5.824 -32.693 1.00 42.94 255 ALA A O 1
ATOM 1985 N N . SER A 1 256 ? 8.582 -5.766 -30.958 1.00 47.69 256 SER A N 1
ATOM 1986 C CA . SER A 1 256 ? 7.569 -6.638 -31.568 1.00 47.69 256 SER A CA 1
ATOM 1987 C C . SER A 1 256 ? 6.438 -5.894 -32.291 1.00 47.69 256 SER A C 1
ATOM 1989 O O . SER A 1 256 ? 5.779 -6.498 -33.132 1.00 47.69 256 SER A O 1
ATOM 1991 N N . GLU A 1 257 ? 6.223 -4.602 -32.014 1.00 46.53 257 GLU A N 1
ATOM 1992 C CA . GLU A 1 257 ? 5.188 -3.799 -32.688 1.00 46.53 257 GLU A CA 1
ATOM 1993 C C . GLU A 1 257 ? 5.738 -3.176 -33.985 1.00 46.53 257 GLU A C 1
ATOM 1995 O O . GLU A 1 257 ? 5.077 -3.248 -35.016 1.00 46.53 257 GLU A O 1
ATOM 2000 N N . ASP A 1 258 ? 6.995 -2.714 -33.996 1.00 46.34 258 ASP A N 1
ATOM 2001 C CA . ASP A 1 258 ? 7.617 -2.150 -35.208 1.00 46.34 258 ASP A CA 1
ATOM 2002 C C . ASP A 1 258 ? 8.011 -3.231 -36.245 1.00 46.34 258 ASP A C 1
ATOM 2004 O O . ASP A 1 258 ? 8.259 -2.921 -37.408 1.00 46.34 258 ASP A O 1
ATOM 2008 N N . ALA A 1 259 ? 8.044 -4.514 -35.861 1.00 47.59 259 ALA A N 1
ATOM 2009 C CA . ALA A 1 259 ? 8.289 -5.628 -36.786 1.00 47.59 259 ALA A CA 1
ATOM 2010 C C . ALA A 1 259 ? 7.030 -6.062 -37.565 1.00 47.59 259 ALA A C 1
ATOM 2012 O O . ALA A 1 259 ? 7.152 -6.716 -38.601 1.00 47.59 259 ALA A O 1
ATOM 2013 N N . ALA A 1 260 ? 5.831 -5.707 -37.089 1.00 47.22 260 ALA A N 1
ATOM 2014 C CA . ALA A 1 260 ? 4.575 -6.052 -37.757 1.00 47.22 260 ALA A CA 1
ATOM 2015 C C . ALA A 1 260 ? 4.230 -5.077 -38.899 1.00 47.22 260 ALA A C 1
ATOM 2017 O O . ALA A 1 260 ? 3.675 -5.504 -39.909 1.00 47.22 260 ALA A O 1
ATOM 2018 N N . ASP A 1 261 ? 4.635 -3.808 -38.790 1.00 45.66 261 ASP A N 1
ATOM 2019 C CA . ASP A 1 261 ? 4.343 -2.774 -39.798 1.00 45.66 261 ASP A CA 1
ATOM 2020 C C . ASP A 1 261 ? 5.320 -2.764 -40.992 1.00 45.66 261 ASP A C 1
ATOM 2022 O O . ASP A 1 261 ? 5.087 -2.070 -41.980 1.00 45.66 261 ASP A O 1
ATOM 2026 N N . VAL A 1 262 ? 6.397 -3.561 -40.957 1.00 49.19 262 VAL A N 1
ATOM 2027 C CA . VAL A 1 262 ? 7.349 -3.694 -42.083 1.00 49.19 262 VAL A CA 1
ATOM 2028 C C . VAL A 1 262 ? 7.008 -4.886 -42.996 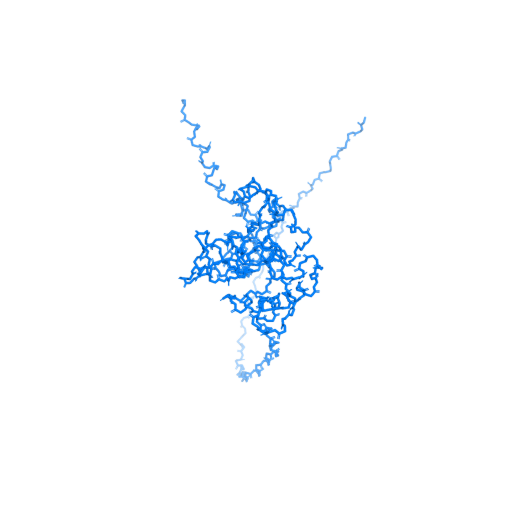1.00 49.19 262 VAL A C 1
ATOM 2030 O O . VAL A 1 262 ? 7.532 -4.987 -44.101 1.00 49.19 262 VAL A O 1
ATOM 2033 N N . ALA A 1 263 ? 6.091 -5.773 -42.592 1.00 47.38 263 ALA A N 1
ATOM 2034 C CA . ALA A 1 263 ? 5.760 -6.990 -43.343 1.00 47.38 263 ALA A CA 1
ATOM 2035 C C . ALA A 1 263 ? 4.549 -6.866 -44.294 1.00 47.38 263 ALA A C 1
ATOM 2037 O O . ALA A 1 263 ? 4.217 -7.835 -44.971 1.00 47.38 263 ALA A O 1
ATOM 2038 N N . SER A 1 264 ? 3.884 -5.707 -44.380 1.00 49.50 264 SER A N 1
ATOM 2039 C CA . SER A 1 264 ? 2.708 -5.506 -45.251 1.00 49.50 264 SER A CA 1
ATOM 2040 C C . SER A 1 264 ? 2.988 -4.655 -46.497 1.00 49.50 264 SER A C 1
ATOM 2042 O O . SER A 1 264 ? 2.071 -4.037 -47.035 1.00 49.50 264 SER A O 1
ATOM 2044 N N . GLY A 1 265 ? 4.249 -4.567 -46.925 1.00 49.53 265 GLY A N 1
ATOM 2045 C CA . GLY A 1 265 ? 4.702 -3.606 -47.931 1.00 49.53 265 GLY A CA 1
ATOM 2046 C C . GLY A 1 265 ? 5.410 -4.191 -49.150 1.00 49.53 265 GLY A C 1
ATOM 2047 O O . GLY A 1 265 ? 6.266 -3.498 -49.674 1.00 49.53 265 GLY A O 1
ATOM 2048 N N . GLU A 1 266 ? 5.104 -5.411 -49.599 1.00 49.97 266 GLU A N 1
ATOM 2049 C CA . GLU A 1 266 ? 5.557 -5.913 -50.912 1.00 49.97 266 GLU A CA 1
ATOM 2050 C C . GLU A 1 266 ? 4.524 -6.877 -51.522 1.00 49.97 266 GLU A C 1
ATOM 2052 O O . GLU A 1 266 ? 4.664 -8.087 -51.400 1.00 49.97 266 GLU A O 1
ATOM 2057 N N . GLU A 1 267 ? 3.497 -6.343 -52.190 1.00 48.75 267 GLU A N 1
ATOM 2058 C CA . GLU A 1 267 ? 2.833 -7.003 -53.328 1.00 48.75 267 GLU A CA 1
ATOM 2059 C C . GLU A 1 267 ? 2.346 -5.921 -54.316 1.00 48.75 267 GLU A C 1
ATOM 2061 O O . GLU A 1 267 ? 1.242 -5.394 -54.186 1.00 48.75 267 GLU A O 1
ATOM 2066 N N . GLU A 1 268 ? 3.196 -5.585 -55.292 1.00 44.75 268 GLU A N 1
ATOM 2067 C CA . GLU A 1 268 ? 2.811 -5.153 -56.649 1.00 44.75 268 GLU A CA 1
ATOM 2068 C C . GLU A 1 268 ? 3.748 -5.807 -57.673 1.00 44.75 268 GLU A C 1
ATOM 2070 O O . GLU A 1 268 ? 4.978 -5.823 -57.427 1.00 44.75 268 GLU A O 1
#

Radius of gyration: 29.74 Å; chains: 1; bounding box: 94×62×85 Å

Foldseek 3Di:
DDDDDDDDDDDDDPDDDDDDDDDDDDDDDDDDPDPDPDDPDPPDDPDDPDPPLLVVQLVVLVVLLVVADCQQEDPQCVVVQDNHAHQDDPVVPADHSNVVSVVQSVQFPAREDDLLFFRKGFQVLDDPQSFHWDQRDDDDPNRIDGLLVVLQCSVVVVCRVVCVPQKDKDFLAVQAGQDAQVNTTIGGNRNSRIDIDHPVLRVVSVVPQQFAQVPAPDVVTRWYAESSRYTDRTNPDNDPPDPPPCPDPRNGPVVVVVVVVVPPPDDD